Protein AF-A0A1X1W1Y7-F1 (afdb_monomer)

Radius of gyration: 22.6 Å; Cα contacts (8 Å, |Δi|>4): 196; chains: 1; bounding box: 56×46×68 Å

Solvent-accessible surface area (backbone atoms only — not comparable to full-atom values): 13644 Å² total; per-residue (Å²): 107,49,99,88,67,52,74,79,90,75,96,76,85,85,87,86,86,77,86,78,92,80,47,84,90,47,60,69,87,63,46,74,54,61,63,42,56,18,30,89,44,32,28,41,47,90,51,69,90,48,74,47,77,64,60,50,38,44,81,58,82,57,48,69,58,47,28,50,49,48,50,53,44,52,47,37,37,76,70,64,78,39,80,81,71,57,49,70,56,31,42,52,50,10,50,51,53,37,53,52,42,50,64,74,58,76,60,88,90,68,69,78,37,53,35,56,47,71,60,52,49,51,51,43,27,60,78,61,59,39,57,59,52,54,68,68,37,35,78,76,35,53,68,54,28,52,49,58,60,43,39,80,93,55,76,47,48,58,33,51,66,41,84,86,46,21,66,63,20,44,50,56,50,48,68,68,37,82,84,59,74,54,83,62,51,41,52,53,42,39,51,62,68,68,63,49,48,66,60,54,49,52,51,52,51,53,54,51,49,54,53,50,53,52,49,50,51,53,50,60,71,31,69,76,48,51,54,65,62,71,75,110

Mean predicted aligned error: 8.92 Å

Foldseek 3Di:
DDPVPDDDDDPDDDDPPDDDDAPVVDDPVPRPDQLLQFQLSFADLVDRPGTDAQLQAEPDDDSVQLRVLNVLLNVCCVVVVADDDHSVVSRVNSVVSQVVQCVVPVDPDDDSNYDHCVVSSVVSCVRNVLQAPLVVLCVVPVVLSLLLQQFDDDDLSSCCNPPVCNVVSSVVSVVVVPPPPDPPSSVVSNCVVVVCVVVVVVVVSVVVVVVVVVVVVVVCPDPVNVVVVVVD

Secondary structure (DSSP, 8-state):
--TTS-----S------------TTS-HHHHT--GGGSBTTTB-SS-TTSB--S--EESSS-HHHHHHHHHHHHHHHHTTSS-PPPHHHHHHHHHHHHHHHHHHT--SS--TTEE-HHHHHHHHHHHS--S--HHHHHHH-HHHHHHHHHSPP-GGGGGTT-TTTHHHHHHHHHHTTTTT--THHHHHHHHHHHS-HHHHHHHHHHHHHHHHHHHHHHHHTSHHHHHHHTT-

Organism: Mycobacterium gastri (NCBI: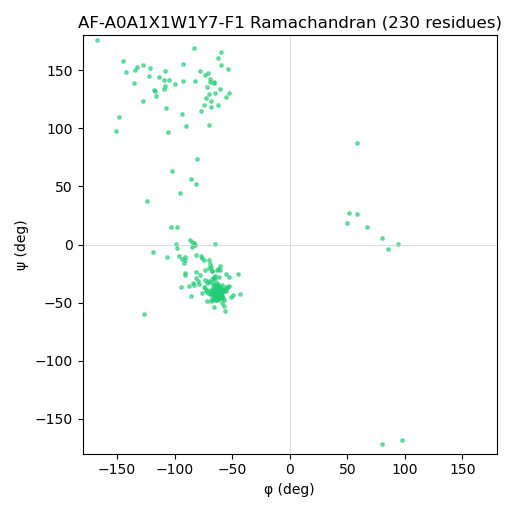txid1777)

Structure (mmCIF, N/CA/C/O backbone):
data_AF-A0A1X1W1Y7-F1
#
_entry.id   AF-A0A1X1W1Y7-F1
#
loop_
_atom_site.group_PDB
_atom_site.id
_atom_site.type_symbol
_atom_site.label_atom_id
_atom_site.label_alt_id
_atom_site.label_comp_id
_atom_site.label_asym_id
_atom_site.label_entity_id
_atom_site.label_seq_id
_atom_site.pdbx_PDB_ins_code
_atom_site.Cartn_x
_atom_site.Cartn_y
_atom_site.Cartn_z
_atom_site.occupancy
_atom_site.B_iso_or_equiv
_atom_site.auth_seq_id
_atom_site.auth_comp_id
_atom_site.auth_asym_id
_atom_site.auth_atom_id
_atom_site.pdbx_PDB_model_num
ATOM 1 N N . MET A 1 1 ? 30.092 -7.925 -25.133 1.00 86.38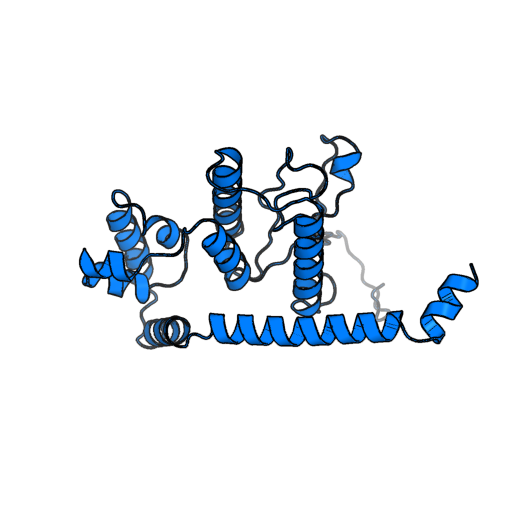 1 MET A N 1
ATOM 2 C CA . MET A 1 1 ? 30.612 -6.560 -25.334 1.00 86.38 1 MET A CA 1
ATOM 3 C C . MET A 1 1 ? 29.743 -5.651 -24.497 1.00 86.38 1 MET A C 1
ATOM 5 O O . MET A 1 1 ? 28.529 -5.766 -24.614 1.00 86.38 1 MET A O 1
ATOM 9 N N . PHE A 1 2 ? 30.339 -4.879 -23.602 1.00 94.19 2 PHE A N 1
ATOM 10 C CA . PHE A 1 2 ? 29.640 -3.899 -22.777 1.00 94.19 2 PHE A CA 1
ATOM 11 C C . PHE A 1 2 ? 29.446 -2.589 -23.556 1.00 94.19 2 PHE A C 1
ATOM 13 O O . PHE A 1 2 ? 30.015 -2.424 -24.638 1.00 94.19 2 PHE A O 1
ATOM 20 N N . ASP A 1 3 ? 28.632 -1.673 -23.025 1.00 94.25 3 ASP A N 1
ATOM 21 C CA . ASP A 1 3 ? 28.323 -0.384 -23.670 1.00 94.25 3 ASP A CA 1
ATOM 22 C C . ASP A 1 3 ? 29.565 0.514 -23.848 1.00 94.25 3 ASP A C 1
ATOM 24 O O . ASP A 1 3 ? 29.577 1.388 -24.709 1.00 94.25 3 ASP A O 1
ATOM 28 N N . ASP A 1 4 ? 30.627 0.280 -23.074 1.00 95.75 4 ASP A N 1
ATOM 29 C CA . ASP A 1 4 ? 31.936 0.939 -23.195 1.00 95.75 4 ASP A CA 1
ATOM 30 C C . ASP A 1 4 ? 32.868 0.280 -24.235 1.00 95.75 4 ASP A C 1
ATOM 32 O O . ASP A 1 4 ? 34.005 0.712 -24.423 1.00 95.75 4 ASP A O 1
ATOM 36 N N . GLY A 1 5 ? 32.395 -0.760 -24.928 1.00 95.12 5 GLY A N 1
ATOM 37 C CA . GLY A 1 5 ? 33.158 -1.516 -25.918 1.00 95.12 5 GLY A CA 1
ATOM 38 C C . GLY A 1 5 ? 34.023 -2.636 -25.335 1.00 95.12 5 GLY A C 1
ATOM 39 O O . GLY A 1 5 ? 34.598 -3.411 -26.107 1.00 95.12 5 GLY A O 1
ATOM 40 N N . GLU A 1 6 ? 34.088 -2.793 -24.008 1.00 95.94 6 GLU A N 1
ATOM 41 C CA . GLU A 1 6 ? 34.879 -3.846 -23.379 1.00 95.94 6 GLU A CA 1
ATOM 42 C C . GLU A 1 6 ? 34.315 -5.236 -23.723 1.00 95.94 6 GLU A C 1
ATOM 44 O O . GLU A 1 6 ? 33.101 -5.480 -23.751 1.00 95.94 6 GLU A O 1
ATOM 49 N N . LYS A 1 7 ? 35.204 -6.194 -23.996 1.00 95.81 7 LYS A N 1
ATOM 50 C CA . LYS A 1 7 ? 34.852 -7.595 -24.248 1.00 95.81 7 LYS A CA 1
ATOM 51 C C . LYS A 1 7 ? 35.464 -8.460 -23.156 1.00 95.81 7 LYS A C 1
ATOM 53 O O . LYS A 1 7 ? 36.660 -8.392 -22.907 1.00 95.81 7 LYS A O 1
ATOM 58 N N . ARG A 1 8 ? 34.632 -9.284 -22.527 1.00 94.88 8 ARG A N 1
ATOM 59 C CA . ARG A 1 8 ? 35.034 -10.294 -21.546 1.00 94.88 8 ARG A CA 1
ATOM 60 C C . ARG A 1 8 ? 34.324 -11.601 -21.864 1.00 94.88 8 ARG A C 1
ATOM 62 O O . ARG A 1 8 ? 33.209 -11.577 -22.392 1.00 94.88 8 ARG A O 1
ATOM 69 N N . GLU A 1 9 ? 34.970 -12.710 -21.537 1.00 95.81 9 GLU A N 1
ATOM 70 C CA . GLU A 1 9 ? 34.393 -14.048 -21.639 1.00 95.81 9 GLU A CA 1
ATOM 71 C C . GLU A 1 9 ? 33.756 -14.451 -20.307 1.00 95.81 9 GLU A C 1
ATOM 73 O O . GLU A 1 9 ? 34.290 -14.166 -19.235 1.00 95.81 9 GLU A O 1
ATOM 78 N N . PHE A 1 10 ? 32.600 -15.112 -20.375 1.00 95.06 10 PHE A N 1
ATOM 79 C CA . PHE A 1 10 ? 31.851 -15.568 -19.207 1.00 95.06 10 PHE A CA 1
ATOM 80 C C . PHE A 1 10 ? 31.378 -17.000 -19.432 1.00 95.06 10 PHE A C 1
ATOM 82 O O . PHE A 1 10 ? 30.906 -17.331 -20.517 1.00 95.06 10 PHE A O 1
ATOM 89 N N . SER A 1 11 ? 31.456 -17.834 -18.395 1.00 97.50 11 SER A N 1
ATOM 90 C CA . SER A 1 11 ? 30.920 -19.200 -18.433 1.00 97.50 11 SER A CA 1
ATOM 91 C C . SER A 1 11 ? 29.414 -19.251 -18.167 1.00 97.50 11 SER A C 1
ATOM 93 O O . SER A 1 11 ? 28.735 -20.148 -18.653 1.00 97.50 11 SER A O 1
ATOM 95 N N . HIS A 1 12 ? 28.888 -18.292 -17.400 1.00 97.25 12 HIS A N 1
ATOM 96 C CA . HIS A 1 12 ? 27.484 -18.229 -17.001 1.00 97.25 12 HIS A CA 1
ATOM 97 C C . HIS A 1 12 ? 26.994 -16.780 -16.990 1.00 97.25 12 HIS A C 1
ATOM 99 O O . HIS A 1 12 ? 27.746 -15.861 -16.661 1.00 97.25 12 HIS A O 1
ATOM 105 N N . VAL A 1 13 ? 25.710 -16.588 -17.296 1.00 95.06 13 VAL A N 1
ATOM 106 C CA . VAL A 1 13 ? 25.021 -15.294 -17.221 1.00 95.06 13 VAL A CA 1
ATOM 107 C C . VAL A 1 13 ? 23.755 -15.466 -16.387 1.00 95.06 13 VAL A C 1
ATOM 109 O O . VAL A 1 13 ? 22.907 -16.291 -16.717 1.00 95.06 13 VAL A O 1
ATOM 112 N N . ILE A 1 14 ? 23.617 -14.683 -15.313 1.00 96.62 14 ILE A N 1
ATOM 113 C CA . ILE A 1 14 ? 22.426 -14.676 -14.452 1.00 96.62 14 ILE A CA 1
ATOM 114 C C . ILE A 1 14 ? 21.644 -13.387 -14.712 1.00 96.62 14 ILE A C 1
ATOM 116 O O . ILE A 1 14 ? 22.143 -12.286 -14.475 1.00 96.62 14 ILE A O 1
ATOM 120 N N . LEU A 1 15 ? 20.411 -13.520 -15.203 1.00 95.56 15 LEU A N 1
ATOM 121 C CA . LEU A 1 15 ? 19.553 -12.384 -15.536 1.00 95.56 15 LEU A CA 1
ATOM 122 C C . LEU A 1 15 ? 18.695 -11.970 -14.333 1.00 95.56 15 LEU A C 1
ATOM 124 O O . LEU A 1 15 ? 17.664 -12.570 -14.047 1.00 95.56 15 LEU A O 1
ATOM 128 N N . CYS A 1 16 ? 19.094 -10.893 -13.658 1.00 93.88 16 CYS A N 1
ATOM 129 C CA . CYS A 1 16 ? 18.344 -10.283 -12.552 1.00 93.88 16 CYS A CA 1
ATOM 130 C C . CYS A 1 16 ? 17.450 -9.119 -13.031 1.00 93.88 16 CYS A C 1
ATOM 132 O O . CYS A 1 16 ? 17.439 -8.046 -12.430 1.00 93.88 16 CYS A O 1
ATOM 134 N N . THR A 1 17 ? 16.730 -9.293 -14.143 1.00 90.62 17 THR A N 1
ATOM 135 C CA . THR A 1 17 ? 15.972 -8.220 -14.824 1.00 90.62 17 THR A CA 1
ATOM 136 C C . THR A 1 17 ? 14.586 -7.940 -14.229 1.00 90.62 17 THR A C 1
ATOM 138 O O . THR A 1 17 ? 13.904 -7.015 -14.672 1.00 90.62 17 THR A O 1
ATOM 141 N N . GLY A 1 18 ? 14.190 -8.677 -13.188 1.00 89.38 18 GLY A N 1
ATOM 142 C CA . GLY A 1 18 ? 12.922 -8.504 -12.477 1.00 89.38 18 GLY A CA 1
ATOM 143 C C . GLY A 1 18 ? 11.825 -9.465 -12.938 1.00 89.38 18 GLY A C 1
ATOM 144 O O . GLY A 1 18 ? 12.089 -10.432 -13.644 1.00 89.38 18 GLY A O 1
ATOM 145 N N . TYR A 1 19 ? 10.593 -9.194 -12.501 1.00 88.50 19 TYR A N 1
ATOM 146 C CA . TYR A 1 19 ? 9.418 -10.039 -12.735 1.00 88.50 19 TYR A CA 1
ATOM 147 C C . TYR A 1 19 ? 8.231 -9.201 -13.211 1.00 88.50 19 TYR A C 1
ATOM 149 O O . TYR A 1 19 ? 8.101 -8.028 -12.846 1.00 88.50 19 TYR A O 1
ATOM 157 N N . THR A 1 20 ? 7.338 -9.833 -13.966 1.00 86.62 20 THR A N 1
ATOM 158 C CA . THR A 1 20 ? 6.035 -9.292 -14.364 1.00 86.62 20 THR A CA 1
ATOM 159 C C . THR A 1 20 ? 4.923 -10.106 -13.716 1.00 86.62 20 THR A C 1
ATOM 161 O O . THR A 1 20 ? 5.054 -11.318 -13.564 1.00 86.62 20 THR A O 1
ATOM 164 N N . ALA A 1 21 ? 3.831 -9.447 -13.329 1.00 87.00 21 ALA A N 1
ATOM 165 C CA . ALA A 1 21 ? 2.637 -10.155 -12.880 1.00 87.00 21 ALA A CA 1
ATOM 166 C C . ALA A 1 21 ? 1.954 -10.825 -14.082 1.00 87.00 21 ALA A C 1
ATOM 168 O O . ALA A 1 21 ? 1.809 -10.185 -15.125 1.00 87.00 21 ALA A O 1
ATOM 169 N N . ASP A 1 22 ? 1.540 -12.081 -13.921 1.00 89.25 22 ASP A N 1
ATOM 170 C CA . ASP A 1 22 ? 0.721 -12.807 -14.891 1.00 89.25 22 ASP A CA 1
ATOM 171 C C . ASP A 1 22 ? -0.634 -13.160 -14.269 1.00 89.25 22 ASP A C 1
ATOM 173 O O . ASP A 1 22 ? -0.715 -13.675 -13.154 1.00 89.25 22 ASP A O 1
ATOM 177 N N . PHE A 1 23 ? -1.693 -12.872 -15.018 1.00 91.88 23 PHE A N 1
ATOM 178 C CA . PHE A 1 23 ? -3.083 -13.131 -14.655 1.00 91.88 23 PHE A CA 1
ATOM 179 C C . PHE A 1 23 ? -3.768 -13.983 -15.732 1.00 91.88 23 PHE A C 1
ATOM 181 O O . PHE A 1 23 ? -4.933 -13.775 -16.076 1.00 91.88 23 PHE A O 1
ATOM 188 N N . SER A 1 24 ? -3.032 -14.933 -16.311 1.00 93.12 24 SER A N 1
ATOM 189 C CA . SER A 1 24 ? -3.514 -15.864 -17.339 1.00 93.12 24 SER A CA 1
ATOM 190 C C . SER A 1 24 ? -4.749 -16.672 -16.914 1.00 93.12 24 SER A C 1
ATOM 192 O O . SER A 1 24 ? -5.560 -17.032 -17.763 1.00 93.12 24 SER A O 1
ATOM 194 N N . PHE A 1 25 ? -4.954 -16.869 -15.609 1.00 94.00 25 PHE A N 1
ATOM 195 C CA . PHE A 1 25 ? -6.145 -17.513 -15.045 1.00 94.00 25 PHE A CA 1
ATOM 196 C C . PHE A 1 25 ? -7.413 -16.636 -15.059 1.00 94.00 25 PHE A C 1
ATOM 198 O O . PHE A 1 25 ? -8.505 -17.154 -14.840 1.00 94.00 25 PHE A O 1
ATOM 205 N N . LEU A 1 26 ? -7.296 -15.325 -15.302 1.00 92.25 26 LEU A N 1
ATOM 206 C CA . LEU A 1 26 ? -8.435 -14.408 -15.394 1.00 92.25 26 LEU A CA 1
ATOM 207 C C . LEU A 1 26 ? -8.925 -14.242 -16.845 1.00 92.25 26 LEU A C 1
ATOM 209 O O . LEU A 1 26 ? -8.127 -14.381 -17.786 1.00 92.25 26 LEU A O 1
ATOM 213 N N . PRO A 1 27 ? -10.210 -13.874 -17.041 1.00 90.44 27 PRO A N 1
ATOM 214 C CA . PRO A 1 27 ? -10.727 -13.421 -18.330 1.00 90.44 27 PRO A CA 1
ATOM 215 C C . PRO A 1 27 ? -9.908 -12.262 -18.912 1.00 90.44 27 PRO A C 1
ATOM 217 O O . PRO A 1 27 ? -9.348 -11.442 -18.179 1.00 90.44 27 PRO A O 1
ATOM 220 N N . GLU A 1 28 ? -9.879 -12.159 -20.243 1.00 87.69 28 GLU A N 1
ATOM 221 C CA . GLU A 1 28 ? -9.072 -11.165 -20.966 1.00 87.69 28 GLU A CA 1
ATOM 222 C C . GLU A 1 28 ? -9.351 -9.720 -20.517 1.00 87.69 28 GLU A C 1
ATOM 224 O O . GLU A 1 28 ? -8.412 -8.943 -20.333 1.00 87.69 28 GLU A O 1
ATOM 229 N N . LEU A 1 29 ? -10.624 -9.407 -20.236 1.00 84.62 29 LEU A N 1
ATOM 230 C CA . LEU A 1 29 ? -11.085 -8.107 -19.736 1.00 84.62 29 LEU A CA 1
ATOM 231 C C . LEU A 1 29 ? -10.330 -7.632 -18.482 1.00 84.62 29 LEU A C 1
ATOM 233 O O . LEU A 1 29 ? -10.095 -6.433 -18.325 1.00 84.62 29 LEU A O 1
ATOM 237 N N . PHE A 1 30 ? -9.966 -8.563 -17.599 1.00 85.88 30 PHE A N 1
ATOM 238 C CA . PHE A 1 30 ? -9.284 -8.289 -16.334 1.00 85.88 30 PHE A CA 1
ATOM 239 C C . PHE A 1 30 ? -7.768 -8.420 -16.463 1.00 85.88 30 PHE A C 1
ATOM 241 O O . PHE A 1 30 ? -7.022 -7.617 -15.909 1.00 85.88 30 PHE A O 1
ATOM 248 N N . ARG A 1 31 ? -7.295 -9.379 -17.265 1.00 84.94 31 ARG A N 1
ATOM 249 C CA . ARG A 1 31 ? -5.864 -9.648 -17.465 1.00 84.94 31 ARG A CA 1
ATOM 250 C C . ARG A 1 31 ? -5.090 -8.437 -17.985 1.00 84.94 31 ARG A C 1
ATOM 252 O O . ARG A 1 31 ? -3.955 -8.212 -17.577 1.00 84.94 31 ARG A O 1
ATOM 259 N N . GLN A 1 32 ? -5.687 -7.672 -18.898 1.00 79.62 32 GLN A N 1
ATOM 260 C CA . GLN A 1 32 ? -5.025 -6.537 -19.548 1.00 79.62 32 GLN A CA 1
ATOM 261 C C . GLN A 1 32 ? -5.078 -5.243 -18.719 1.00 79.62 32 GLN A C 1
ATOM 263 O O . GLN A 1 32 ? -4.577 -4.204 -19.158 1.00 79.62 32 GLN A O 1
ATOM 268 N N . ARG A 1 33 ? -5.678 -5.266 -17.520 1.00 84.62 33 ARG A N 1
ATOM 269 C CA . ARG A 1 33 ? -5.835 -4.061 -16.703 1.00 84.62 33 ARG A CA 1
ATOM 270 C C . ARG A 1 33 ? -4.502 -3.668 -16.065 1.00 84.62 33 ARG A C 1
ATOM 272 O O . ARG A 1 33 ? -3.922 -4.436 -15.297 1.00 84.62 33 ARG A O 1
ATOM 279 N N . PRO A 1 34 ? -3.983 -2.458 -16.342 1.00 89.12 34 PRO A N 1
ATOM 280 C CA . PRO A 1 34 ? -2.757 -2.006 -15.709 1.00 89.12 34 PRO A CA 1
ATOM 281 C C . PRO A 1 34 ? -3.012 -1.768 -14.218 1.00 89.12 34 PRO A C 1
ATOM 283 O O . PRO A 1 34 ? -3.774 -0.873 -13.853 1.00 89.12 34 PRO A O 1
ATOM 286 N N . LEU A 1 35 ? -2.314 -2.516 -13.357 1.00 91.56 35 LEU A N 1
ATOM 287 C CA . LEU A 1 35 ? -2.464 -2.445 -11.895 1.00 91.56 35 LEU A CA 1
ATOM 288 C C . LEU A 1 35 ? -2.328 -1.020 -11.329 1.00 91.56 35 LEU A C 1
ATOM 290 O O . LEU A 1 35 ? -2.915 -0.689 -10.305 1.00 91.56 35 LEU A O 1
ATOM 294 N N . SER A 1 36 ? -1.568 -0.149 -11.998 1.00 89.75 36 SER A N 1
ATOM 295 C CA . SER A 1 36 ? -1.408 1.254 -11.606 1.00 89.75 36 SER A CA 1
ATOM 296 C C . SER A 1 36 ? -2.653 2.120 -11.796 1.00 89.75 36 SER A C 1
ATOM 298 O O . SER A 1 36 ? -2.701 3.204 -11.216 1.00 89.75 36 SER A O 1
ATOM 300 N N . LYS A 1 37 ? -3.634 1.681 -12.589 1.00 90.88 37 LYS A N 1
ATOM 301 C CA . LYS A 1 37 ? -4.891 2.406 -12.829 1.00 90.88 37 LYS A CA 1
ATOM 302 C C . LYS A 1 37 ? -6.054 1.900 -11.976 1.00 90.88 37 LYS A C 1
ATOM 304 O O . LYS A 1 37 ? -7.153 2.424 -12.099 1.00 90.88 37 LYS A O 1
ATOM 309 N N . LEU A 1 38 ? -5.824 0.906 -11.122 1.00 94.88 38 LEU A N 1
ATOM 310 C CA . LEU A 1 38 ? -6.837 0.416 -10.194 1.00 94.88 38 LEU A CA 1
ATOM 311 C C . LEU A 1 38 ? -7.118 1.459 -9.110 1.00 94.88 38 LEU A C 1
ATOM 313 O O . LEU A 1 38 ? -6.196 2.105 -8.593 1.00 94.88 38 LEU A O 1
ATOM 317 N N . PHE A 1 39 ? -8.380 1.581 -8.709 1.00 95.88 39 PHE A N 1
ATOM 318 C CA . PHE A 1 39 ? -8.771 2.433 -7.597 1.00 95.88 39 PHE A CA 1
ATOM 319 C C . PHE A 1 39 ? -8.102 1.942 -6.311 1.00 95.88 39 PHE A C 1
ATOM 321 O O . PHE A 1 39 ? -8.241 0.786 -5.903 1.00 95.88 39 PHE A O 1
ATOM 328 N N . LYS A 1 40 ? -7.294 2.828 -5.715 1.00 95.50 40 LYS A N 1
ATOM 329 C CA . LYS A 1 40 ? -6.438 2.548 -4.553 1.00 95.50 40 LYS A CA 1
ATOM 330 C C . LYS A 1 40 ? -5.542 1.317 -4.712 1.00 95.50 40 LYS A C 1
ATOM 332 O O . LYS A 1 40 ? -5.134 0.748 -3.707 1.00 95.50 40 LYS A O 1
ATOM 337 N N . LEU A 1 41 ? -5.170 0.940 -5.941 1.00 96.62 41 LEU A N 1
ATOM 338 C CA . LEU A 1 41 ? -4.429 -0.296 -6.245 1.00 96.62 41 LEU A CA 1
ATOM 339 C C . LEU A 1 41 ? -5.150 -1.579 -5.776 1.00 96.62 41 LEU A C 1
ATOM 341 O O . LEU A 1 41 ? -4.470 -2.553 -5.467 1.00 96.62 41 LEU A O 1
ATOM 345 N N . ILE A 1 42 ? -6.486 -1.550 -5.668 1.00 97.00 42 ILE A N 1
ATOM 346 C CA . ILE A 1 42 ? -7.318 -2.664 -5.180 1.00 97.00 42 ILE A CA 1
ATOM 347 C C . ILE A 1 42 ? -8.416 -2.998 -6.191 1.00 97.00 42 ILE A C 1
ATOM 349 O O . ILE A 1 42 ? -8.462 -4.121 -6.677 1.00 97.00 42 ILE A O 1
ATOM 353 N N . PHE A 1 43 ? -9.288 -2.041 -6.512 1.00 95.75 43 PHE A N 1
ATOM 354 C CA . PHE A 1 43 ? -10.501 -2.296 -7.294 1.00 95.75 43 PHE A CA 1
ATOM 355 C C . PHE A 1 43 ? -10.315 -1.908 -8.759 1.00 95.75 43 PHE A C 1
ATOM 357 O O . PHE A 1 43 ? -9.755 -0.845 -9.051 1.00 95.75 43 PHE A O 1
ATOM 364 N N . ASP A 1 44 ? -10.808 -2.734 -9.682 1.00 92.69 44 ASP A N 1
ATOM 365 C CA . ASP A 1 44 ? -11.014 -2.275 -11.055 1.00 92.69 44 ASP A CA 1
ATOM 366 C C . ASP A 1 44 ? -12.170 -1.265 -11.087 1.00 92.69 44 ASP A C 1
ATOM 368 O O . ASP A 1 44 ? -13.148 -1.386 -10.351 1.00 92.69 44 ASP A O 1
ATOM 372 N N . THR A 1 45 ? -12.016 -0.204 -11.878 1.00 89.44 45 THR A N 1
ATOM 373 C CA . THR A 1 45 ? -12.978 0.904 -11.881 1.00 89.44 45 THR A CA 1
ATOM 374 C C . THR A 1 45 ? -14.244 0.578 -12.663 1.00 89.44 45 THR A C 1
ATOM 376 O O . THR A 1 45 ? -15.270 1.179 -12.374 1.00 89.44 45 THR A O 1
ATOM 379 N N . GLY A 1 46 ? -14.166 -0.330 -13.643 1.00 86.88 46 GLY A N 1
ATOM 380 C CA . GLY A 1 46 ? -15.303 -0.749 -14.463 1.00 86.88 46 GLY A CA 1
ATOM 381 C C . GLY A 1 46 ? -16.045 -1.960 -13.896 1.00 86.88 46 GLY A C 1
ATOM 382 O O . GLY A 1 46 ? -17.227 -2.126 -14.174 1.00 86.88 46 GLY A O 1
ATOM 383 N N . ASP A 1 47 ? -15.378 -2.790 -13.090 1.00 90.62 47 ASP A N 1
ATOM 384 C CA . ASP A 1 47 ? -16.016 -3.902 -12.382 1.00 90.62 47 ASP A CA 1
ATOM 385 C C . ASP A 1 47 ? -15.332 -4.176 -11.033 1.00 90.62 47 ASP A C 1
ATOM 387 O O . ASP A 1 47 ? -14.211 -4.677 -10.949 1.00 90.62 47 ASP A O 1
ATOM 391 N N . THR A 1 48 ? -16.042 -3.864 -9.951 1.00 92.62 48 THR A N 1
ATOM 392 C CA . THR A 1 48 ? -15.538 -3.948 -8.575 1.00 92.62 48 THR A CA 1
ATOM 393 C C . THR A 1 48 ? -15.705 -5.329 -7.939 1.00 92.62 48 THR A C 1
ATOM 395 O O . THR A 1 48 ? -15.353 -5.500 -6.771 1.00 92.62 48 THR A O 1
ATOM 398 N N . SER A 1 49 ? -16.205 -6.326 -8.682 1.00 90.12 49 SER A N 1
ATOM 399 C CA . SER A 1 49 ? -16.332 -7.711 -8.203 1.00 90.12 49 SER A CA 1
ATOM 400 C C . SER A 1 49 ? -14.982 -8.422 -8.043 1.00 90.12 49 SER A C 1
ATOM 402 O O . SER A 1 49 ? -14.879 -9.397 -7.295 1.00 90.12 49 SER A O 1
ATOM 404 N N . LEU A 1 50 ? -13.933 -7.918 -8.704 1.00 91.56 50 LEU A N 1
ATOM 405 C CA . LEU A 1 50 ? -12.569 -8.433 -8.624 1.00 91.56 50 LEU A CA 1
ATOM 406 C C . LEU A 1 50 ? -11.648 -7.470 -7.861 1.00 91.56 50 LEU A C 1
ATOM 408 O O . LEU A 1 50 ? -11.596 -6.271 -8.138 1.00 91.56 50 LEU A O 1
ATOM 412 N N . LEU A 1 51 ? -10.856 -8.026 -6.939 1.00 94.31 51 LEU A N 1
ATOM 413 C CA . LEU A 1 51 ? -9.913 -7.282 -6.107 1.00 94.31 51 LEU A CA 1
ATOM 414 C C . LEU A 1 51 ? -8.471 -7.735 -6.359 1.00 94.31 51 LEU A C 1
ATOM 416 O O . LEU A 1 51 ? -8.158 -8.924 -6.312 1.00 94.31 51 LEU A O 1
ATOM 420 N N . TYR A 1 52 ? -7.572 -6.773 -6.539 1.00 94.31 52 TYR A N 1
ATOM 421 C CA . TYR A 1 52 ? -6.137 -6.986 -6.705 1.00 94.31 52 TYR A CA 1
ATOM 422 C C . TYR A 1 52 ? -5.405 -6.575 -5.429 1.00 94.31 52 TYR A C 1
ATOM 424 O O . TYR A 1 52 ? -5.095 -5.408 -5.208 1.00 94.31 52 TYR A O 1
ATOM 432 N N . ILE A 1 53 ? -5.105 -7.542 -4.569 1.00 95.62 53 ILE A N 1
ATOM 433 C CA . ILE A 1 53 ? -4.495 -7.292 -3.259 1.00 95.62 53 ILE A CA 1
ATOM 434 C C . ILE A 1 53 ? -3.036 -7.770 -3.256 1.00 95.62 53 ILE A C 1
ATOM 436 O O . ILE A 1 53 ? -2.705 -8.798 -3.838 1.00 95.62 53 ILE A O 1
ATOM 440 N N . GLY A 1 54 ? -2.148 -7.014 -2.604 1.00 93.88 54 GLY A N 1
ATOM 441 C CA . GLY A 1 54 ? -0.728 -7.345 -2.434 1.00 93.88 54 GLY A CA 1
ATOM 442 C C . GLY A 1 54 ? 0.212 -6.753 -3.488 1.00 93.88 54 GLY A C 1
ATOM 443 O O . GLY A 1 54 ? 1.426 -6.940 -3.409 1.00 93.88 54 GLY A O 1
ATOM 444 N N . PHE A 1 55 ? -0.313 -5.993 -4.453 1.00 93.38 55 PHE A N 1
ATOM 445 C CA . PHE A 1 55 ? 0.490 -5.402 -5.531 1.00 93.38 55 PHE A CA 1
ATOM 446 C C . PHE A 1 55 ? 1.018 -3.997 -5.222 1.00 93.38 55 PHE A C 1
ATOM 448 O O . PHE A 1 55 ? 1.890 -3.504 -5.943 1.00 93.38 55 PHE A O 1
ATOM 455 N N . ALA A 1 56 ? 0.544 -3.354 -4.150 1.00 94.50 56 ALA A N 1
ATOM 456 C CA . ALA A 1 56 ? 1.079 -2.084 -3.670 1.00 94.50 56 ALA A CA 1
ATOM 457 C C . ALA A 1 56 ? 2.480 -2.294 -3.072 1.00 94.50 56 ALA A C 1
ATOM 459 O O . ALA A 1 56 ? 2.634 -2.790 -1.954 1.00 94.50 56 ALA A O 1
ATOM 460 N N . ARG A 1 57 ? 3.522 -1.916 -3.820 1.00 92.62 57 ARG A N 1
ATOM 461 C CA . ARG A 1 57 ? 4.914 -2.140 -3.417 1.00 92.62 57 ARG A CA 1
ATOM 462 C C . ARG A 1 57 ? 5.444 -0.910 -2.690 1.00 92.62 57 ARG A C 1
ATOM 464 O O . ARG A 1 57 ? 5.616 0.122 -3.330 1.00 92.62 57 ARG A O 1
ATOM 471 N N . PRO A 1 58 ? 5.725 -0.962 -1.385 1.00 93.12 58 PRO A N 1
ATOM 472 C CA . PRO A 1 58 ? 6.183 0.223 -0.684 1.00 93.12 58 PRO A CA 1
ATOM 473 C C . PRO A 1 58 ? 7.671 0.496 -0.966 1.00 93.12 58 PRO A C 1
ATOM 475 O O . PRO A 1 58 ? 8.448 -0.432 -1.189 1.00 93.12 58 PRO A O 1
ATOM 478 N N . THR A 1 59 ? 8.087 1.767 -0.952 1.00 89.75 59 THR A N 1
ATOM 479 C CA . THR A 1 59 ? 9.511 2.146 -1.093 1.00 89.75 59 THR A CA 1
ATOM 480 C C . THR A 1 59 ? 10.381 1.737 0.086 1.00 89.75 59 THR A C 1
ATOM 482 O O . THR A 1 59 ? 11.573 1.495 -0.066 1.00 89.75 59 THR A O 1
ATOM 4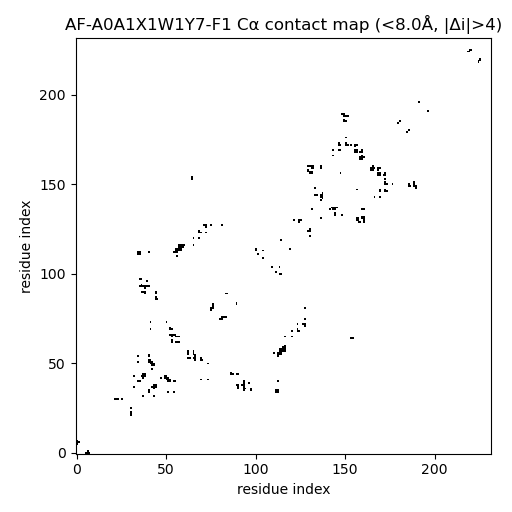85 N N . ILE A 1 60 ? 9.776 1.690 1.264 1.00 84.62 60 ILE A N 1
ATOM 486 C CA . ILE A 1 60 ? 10.354 1.257 2.531 1.00 84.62 60 ILE A CA 1
ATOM 487 C C . ILE A 1 60 ? 9.242 0.549 3.307 1.00 84.62 60 ILE A C 1
ATOM 489 O O . ILE A 1 60 ? 8.076 0.820 3.053 1.00 84.62 60 ILE A O 1
ATOM 493 N N . SER A 1 61 ? 9.557 -0.314 4.271 1.00 85.19 61 SER A N 1
ATOM 494 C CA . SER A 1 61 ? 8.583 -1.181 4.962 1.00 85.19 61 SER A CA 1
ATOM 495 C C . SER A 1 61 ? 8.200 -2.433 4.161 1.00 85.19 61 SER A C 1
ATOM 497 O O . SER A 1 61 ? 8.842 -2.800 3.181 1.00 85.19 61 SER A O 1
ATOM 499 N N . SER A 1 62 ? 7.197 -3.149 4.659 1.00 87.94 62 SER A N 1
ATOM 500 C CA . SER A 1 62 ? 6.855 -4.508 4.254 1.00 87.94 62 SER A CA 1
ATOM 501 C C . SER A 1 62 ? 5.608 -4.552 3.366 1.00 87.94 62 SER A C 1
ATOM 503 O O . SER A 1 62 ? 4.631 -3.842 3.617 1.00 87.94 62 SER A O 1
ATOM 505 N N . ILE A 1 63 ? 5.627 -5.428 2.358 1.00 92.75 63 ILE A N 1
ATOM 506 C CA . ILE A 1 63 ? 4.458 -5.735 1.518 1.00 92.75 63 ILE A CA 1
ATOM 507 C C . ILE A 1 63 ? 3.297 -6.306 2.357 1.00 92.75 63 ILE A C 1
ATOM 509 O O . ILE A 1 63 ? 2.178 -5.828 2.168 1.00 92.75 63 ILE A O 1
ATOM 513 N N . PRO A 1 64 ? 3.509 -7.226 3.327 1.00 93.88 64 PRO A N 1
ATOM 514 C CA . PRO A 1 64 ? 2.428 -7.716 4.185 1.00 93.88 64 PRO A CA 1
ATOM 515 C C . PRO A 1 64 ? 1.673 -6.606 4.921 1.00 93.88 64 PRO A C 1
ATOM 517 O O . PRO A 1 64 ? 0.451 -6.639 4.974 1.00 93.88 64 PRO A O 1
ATOM 520 N N . LEU A 1 65 ? 2.370 -5.575 5.415 1.00 90.88 65 LEU A N 1
ATOM 521 C CA . LEU A 1 65 ? 1.704 -4.441 6.060 1.00 90.88 65 LEU A CA 1
ATOM 522 C C . LEU A 1 65 ? 0.806 -3.673 5.081 1.00 90.88 65 LEU A C 1
ATOM 524 O O . LEU A 1 65 ? -0.315 -3.321 5.428 1.00 90.88 65 LEU A O 1
ATOM 528 N N . MET A 1 66 ? 1.282 -3.402 3.860 1.00 94.31 66 MET A N 1
ATOM 529 C CA . MET A 1 66 ? 0.454 -2.740 2.840 1.00 94.31 66 MET A CA 1
ATOM 530 C C . MET A 1 66 ? -0.749 -3.601 2.460 1.00 94.31 66 MET A C 1
ATOM 532 O O . MET A 1 66 ? -1.857 -3.086 2.347 1.00 94.31 66 MET A O 1
ATOM 536 N N . THR A 1 67 ? -0.531 -4.909 2.343 1.00 95.62 67 THR A N 1
ATOM 537 C CA . THR A 1 67 ? -1.572 -5.906 2.075 1.00 95.62 67 THR A CA 1
ATOM 538 C C . THR A 1 67 ? -2.633 -5.887 3.176 1.00 95.62 67 THR A C 1
ATOM 540 O O . THR A 1 67 ? -3.815 -5.877 2.868 1.00 95.62 67 THR A O 1
ATOM 543 N N . GLU A 1 68 ? -2.248 -5.776 4.452 1.00 93.62 68 GLU A N 1
ATOM 544 C CA . GLU A 1 68 ? -3.203 -5.684 5.564 1.00 93.62 68 GLU A CA 1
ATOM 545 C C . GLU A 1 68 ? -4.088 -4.429 5.474 1.00 93.62 68 GLU A C 1
ATOM 547 O O . GLU A 1 68 ? -5.302 -4.515 5.668 1.00 93.62 68 GLU A O 1
ATOM 552 N N . PHE A 1 69 ? -3.516 -3.269 5.126 1.00 94.06 69 PHE A N 1
ATOM 553 C CA . PHE A 1 69 ? -4.311 -2.060 4.876 1.00 94.06 69 PHE A CA 1
ATOM 554 C C . PHE A 1 69 ? -5.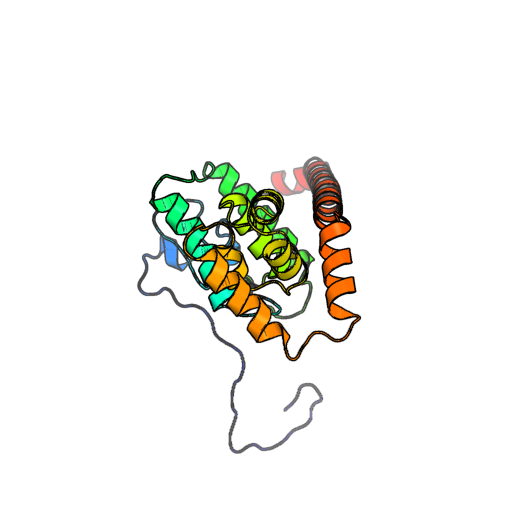276 -2.239 3.698 1.00 94.06 69 PHE A C 1
ATOM 556 O O . PHE A 1 69 ? -6.423 -1.802 3.791 1.00 94.06 69 PHE A O 1
ATOM 563 N N . GLN A 1 70 ? -4.830 -2.882 2.612 1.00 96.25 70 GLN A N 1
ATOM 564 C CA . GLN A 1 70 ? -5.685 -3.174 1.459 1.00 96.25 70 GLN A CA 1
ATOM 565 C C . GLN A 1 70 ? -6.833 -4.114 1.837 1.00 96.25 70 GLN A C 1
ATOM 567 O O . GLN A 1 70 ? -7.980 -3.803 1.531 1.00 96.25 70 GLN A O 1
ATOM 572 N N . CYS A 1 71 ? -6.544 -5.213 2.540 1.00 95.56 71 CYS A N 1
ATOM 573 C CA . CYS A 1 71 ? -7.544 -6.190 2.968 1.00 95.56 71 CYS A CA 1
ATOM 574 C C . CYS A 1 71 ? -8.614 -5.562 3.852 1.00 95.56 71 CYS A C 1
ATOM 576 O O . CYS A 1 71 ? -9.789 -5.811 3.631 1.00 95.56 71 CYS A O 1
ATOM 578 N N . ARG A 1 72 ? -8.237 -4.736 4.833 1.00 93.00 72 ARG A N 1
ATOM 579 C CA . ARG A 1 72 ? -9.234 -4.118 5.717 1.00 93.00 72 ARG A CA 1
ATOM 580 C C . ARG A 1 72 ? -10.174 -3.19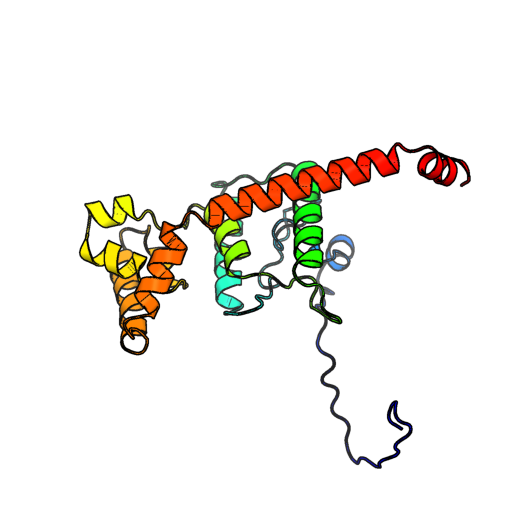5 4.955 1.00 93.00 72 ARG A C 1
ATOM 582 O O . ARG A 1 72 ? -11.378 -3.311 5.113 1.00 93.00 72 ARG A O 1
ATOM 589 N N . TYR A 1 73 ? -9.636 -2.356 4.069 1.00 95.31 73 TYR A N 1
ATOM 590 C CA . TYR A 1 73 ? -10.488 -1.515 3.231 1.00 95.31 73 TYR A CA 1
ATOM 591 C C . TYR A 1 73 ? -11.384 -2.338 2.306 1.00 95.31 73 TYR A C 1
ATOM 593 O O . TYR A 1 73 ? -12.579 -2.078 2.211 1.00 95.31 73 TYR A O 1
ATOM 601 N N . ALA A 1 74 ? -10.818 -3.356 1.661 1.00 96.38 74 ALA A N 1
ATOM 602 C CA . ALA A 1 74 ? -11.562 -4.253 0.795 1.00 96.38 74 ALA A CA 1
ATOM 603 C C . ALA A 1 74 ? -12.693 -4.978 1.536 1.00 96.38 74 ALA A C 1
ATOM 605 O O . ALA A 1 74 ? -13.802 -5.062 1.026 1.00 96.38 74 ALA A O 1
ATOM 606 N N . PHE A 1 75 ? -12.430 -5.484 2.739 1.00 94.38 75 PHE A N 1
ATOM 607 C CA . PHE A 1 75 ? -13.406 -6.240 3.516 1.00 94.38 75 PHE A CA 1
ATOM 608 C C . PHE A 1 75 ? -14.497 -5.357 4.109 1.00 94.38 75 PHE A C 1
ATOM 610 O O . PHE A 1 75 ? -15.649 -5.770 4.073 1.00 94.38 75 PHE A O 1
ATOM 617 N N . ASP A 1 76 ? -14.181 -4.139 4.557 1.00 93.81 76 ASP A N 1
ATOM 618 C CA . ASP A 1 76 ? -15.204 -3.175 4.976 1.00 93.81 76 ASP A CA 1
ATOM 619 C C . ASP A 1 76 ? -16.156 -2.841 3.808 1.00 93.81 76 ASP A C 1
ATOM 621 O O . ASP A 1 76 ? -17.363 -2.703 4.001 1.00 93.81 76 ASP A O 1
ATOM 625 N N . VAL A 1 77 ? -15.633 -2.769 2.576 1.00 95.25 77 VAL A N 1
ATOM 626 C CA . VAL A 1 77 ? -16.449 -2.599 1.363 1.00 95.25 77 VAL A CA 1
ATOM 627 C C . VAL A 1 77 ? -17.295 -3.838 1.067 1.00 95.25 77 VAL A C 1
ATOM 629 O O . VAL A 1 77 ? -18.495 -3.721 0.835 1.00 95.25 77 VAL A O 1
ATOM 632 N N . LEU A 1 78 ? -16.696 -5.032 1.093 1.00 94.62 78 LEU A N 1
ATOM 633 C CA . LEU A 1 78 ? -17.409 -6.288 0.828 1.00 94.62 78 LEU A CA 1
ATOM 634 C C . LEU A 1 78 ? -18.482 -6.598 1.884 1.00 94.62 78 LEU A C 1
ATOM 636 O O . LEU A 1 78 ? -19.488 -7.222 1.560 1.00 94.62 78 LEU A O 1
ATOM 640 N N . ALA A 1 79 ? -18.282 -6.156 3.126 1.00 95.00 79 ALA A N 1
ATOM 641 C CA . ALA A 1 79 ? -19.255 -6.273 4.207 1.00 95.00 79 ALA A CA 1
ATOM 642 C C . ALA A 1 79 ? -20.395 -5.239 4.116 1.00 95.00 79 ALA A C 1
ATOM 644 O O . ALA A 1 79 ? -21.368 -5.351 4.855 1.00 95.00 79 ALA A O 1
ATOM 645 N N . GLY A 1 80 ? -20.296 -4.244 3.225 1.00 93.50 80 GLY A N 1
ATOM 646 C CA . GLY A 1 80 ? -21.274 -3.157 3.096 1.00 93.50 80 GLY A CA 1
ATOM 647 C C . GLY A 1 80 ? -21.127 -2.036 4.133 1.00 93.50 80 GLY A C 1
ATOM 648 O O . GLY A 1 80 ? -21.934 -1.109 4.150 1.00 93.50 80 GLY A O 1
ATOM 649 N N . GLU A 1 81 ? -20.088 -2.081 4.971 1.00 92.69 81 GLU A N 1
ATOM 650 C CA . GLU A 1 81 ? -19.788 -1.050 5.976 1.00 92.69 81 GLU A CA 1
ATOM 651 C C . GLU A 1 81 ? -19.222 0.224 5.329 1.00 92.69 81 GLU A C 1
ATOM 653 O O . GLU A 1 81 ? -19.439 1.341 5.806 1.00 92.69 81 GLU A O 1
ATOM 658 N N . LEU A 1 82 ? -18.516 0.071 4.205 1.00 94.06 82 LEU A N 1
ATOM 659 C CA . LEU A 1 82 ? -18.038 1.168 3.368 1.00 94.06 82 LEU A CA 1
ATOM 660 C C . LEU A 1 82 ? -18.569 1.036 1.946 1.00 94.06 82 LEU A C 1
ATOM 662 O O . LEU A 1 82 ? -18.670 -0.050 1.389 1.00 94.06 82 LEU A O 1
ATOM 666 N N . HIS A 1 83 ? -18.847 2.177 1.324 1.00 92.88 83 HIS A N 1
ATOM 667 C CA . HIS A 1 83 ? -19.330 2.227 -0.050 1.00 92.88 83 HIS A CA 1
ATOM 668 C C . HIS A 1 83 ? -18.236 2.764 -0.968 1.00 92.88 83 HIS A C 1
ATOM 670 O O . HIS A 1 83 ? -17.548 3.738 -0.640 1.00 92.88 83 HIS A O 1
ATOM 676 N N . LEU A 1 84 ? -18.076 2.125 -2.126 1.00 94.50 84 LEU A N 1
ATOM 677 C CA . LEU A 1 84 ? -17.216 2.648 -3.179 1.00 94.50 84 LEU A CA 1
ATOM 678 C C . LEU A 1 84 ? -17.856 3.895 -3.809 1.00 94.50 84 LEU A C 1
ATOM 680 O O . LEU A 1 84 ? -19.084 3.975 -3.900 1.00 94.50 84 LEU A O 1
ATOM 684 N N . PRO A 1 85 ? -17.047 4.868 -4.261 1.00 93.69 85 PRO A N 1
ATOM 685 C CA . PRO A 1 85 ? -17.533 5.923 -5.143 1.00 93.69 85 PRO A CA 1
ATOM 686 C C . PRO A 1 85 ? -18.094 5.341 -6.448 1.00 93.69 85 PRO A C 1
ATOM 688 O O . PRO A 1 85 ? -17.813 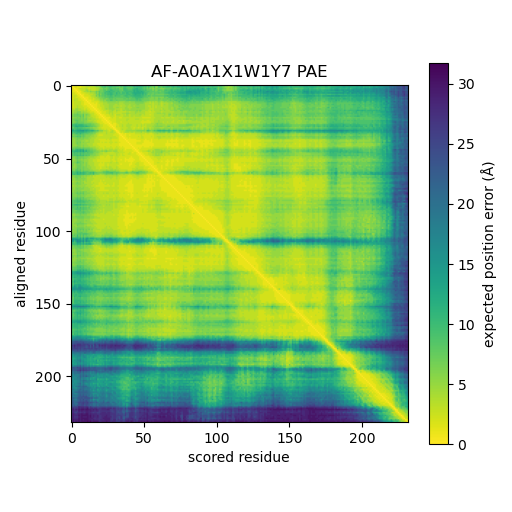4.196 -6.802 1.00 93.69 85 PRO A O 1
ATOM 691 N N . ASP A 1 86 ? -18.831 6.151 -7.207 1.00 93.56 86 ASP A N 1
ATOM 692 C CA . ASP A 1 86 ? -19.246 5.769 -8.557 1.00 93.56 86 ASP A CA 1
ATOM 693 C C . ASP A 1 86 ? -18.036 5.550 -9.488 1.00 93.56 86 ASP A C 1
ATOM 695 O O . ASP A 1 86 ? -16.934 6.050 -9.241 1.00 93.56 86 ASP A O 1
ATOM 699 N N . GLU A 1 87 ? -18.252 4.827 -10.589 1.00 93.00 87 GLU A N 1
ATOM 700 C CA . GLU A 1 87 ? -17.217 4.481 -11.574 1.00 93.00 87 GLU A CA 1
ATOM 701 C C . GLU A 1 87 ? -16.408 5.698 -12.050 1.00 93.00 87 GLU A C 1
ATOM 703 O O . GLU A 1 87 ? -15.174 5.647 -12.090 1.00 93.00 87 GLU A O 1
ATOM 708 N N . LYS A 1 88 ? -17.071 6.820 -12.370 1.00 92.94 88 LYS A N 1
ATOM 709 C CA . LYS A 1 88 ? -16.384 8.016 -12.883 1.00 92.94 88 LYS A CA 1
ATOM 710 C C . LYS A 1 88 ? -15.498 8.625 -11.806 1.00 92.94 88 LYS A C 1
ATOM 712 O O . LYS A 1 88 ? -14.353 8.988 -12.087 1.00 92.94 88 LYS A O 1
ATOM 717 N N . SER A 1 89 ? -16.000 8.700 -10.576 1.00 93.00 89 SER A N 1
ATOM 718 C CA . SER A 1 89 ? -15.224 9.164 -9.427 1.00 93.00 89 SER A CA 1
ATOM 719 C C . SER A 1 89 ? -14.027 8.254 -9.149 1.00 93.00 89 SER A C 1
ATOM 721 O O . SER A 1 89 ? -12.913 8.751 -8.979 1.00 93.00 89 SER A O 1
ATOM 723 N N . MET A 1 90 ? -14.208 6.930 -9.158 1.00 94.25 90 MET A N 1
ATOM 724 C CA . MET A 1 90 ? -13.105 5.980 -8.975 1.00 94.25 90 MET A CA 1
ATOM 725 C C . MET A 1 90 ? -12.037 6.131 -10.060 1.00 94.25 90 MET A C 1
ATOM 727 O O . MET A 1 90 ? -10.853 6.216 -9.731 1.00 94.25 90 MET A O 1
ATOM 731 N N . ALA A 1 91 ? -12.438 6.230 -11.330 1.00 92.50 91 ALA A N 1
ATOM 732 C CA . ALA A 1 91 ? -11.526 6.432 -12.452 1.00 92.50 91 ALA A CA 1
ATOM 733 C C . ALA A 1 91 ? -10.746 7.750 -12.335 1.00 92.50 91 ALA A C 1
ATOM 735 O O . ALA A 1 91 ? -9.525 7.765 -12.515 1.00 92.50 91 ALA A O 1
ATOM 736 N N . ALA A 1 92 ? -11.416 8.846 -11.965 1.00 91.12 92 ALA A N 1
ATOM 737 C CA . ALA A 1 92 ? -10.773 10.139 -11.748 1.00 91.12 92 ALA A CA 1
ATOM 738 C C . ALA A 1 92 ? -9.758 10.089 -10.592 1.00 91.12 92 ALA A C 1
ATOM 740 O O . ALA A 1 92 ? -8.631 10.574 -10.728 1.00 91.12 92 ALA A O 1
ATOM 741 N N . ILE A 1 93 ? -10.124 9.457 -9.469 1.00 91.88 93 ILE A N 1
ATOM 742 C CA . ILE A 1 93 ? -9.234 9.289 -8.314 1.00 91.88 93 ILE A CA 1
ATOM 743 C C . ILE A 1 93 ? -8.034 8.415 -8.688 1.00 91.88 93 ILE A C 1
ATOM 745 O O . ILE A 1 93 ? -6.902 8.807 -8.422 1.00 91.88 93 ILE A O 1
ATOM 749 N N . ALA A 1 94 ? -8.254 7.269 -9.334 1.00 92.88 94 ALA A N 1
ATOM 750 C CA . ALA A 1 94 ? -7.186 6.353 -9.722 1.00 92.88 94 ALA A CA 1
ATOM 751 C C . ALA A 1 94 ? -6.203 7.000 -10.708 1.00 92.88 94 ALA A C 1
ATOM 753 O O . ALA A 1 94 ? -4.987 6.852 -10.568 1.00 92.88 94 ALA A O 1
ATOM 754 N N . HIS A 1 95 ? -6.719 7.771 -11.669 1.00 91.75 95 HIS A N 1
ATOM 755 C CA . HIS A 1 95 ? -5.903 8.537 -12.604 1.00 91.75 95 HIS A CA 1
ATOM 756 C C . HIS A 1 95 ? -5.047 9.589 -11.886 1.00 91.75 95 HIS A C 1
ATOM 758 O O . HIS A 1 95 ? -3.838 9.664 -12.116 1.00 91.75 95 HIS A O 1
ATOM 764 N N . ARG A 1 96 ? -5.641 10.363 -10.969 1.00 89.12 96 ARG A N 1
ATOM 765 C CA . ARG A 1 96 ? -4.905 11.326 -10.137 1.00 89.12 96 ARG A CA 1
ATOM 766 C C . ARG A 1 96 ? -3.818 10.642 -9.307 1.00 89.12 96 ARG A C 1
ATOM 768 O O . ARG A 1 96 ? -2.667 11.065 -9.364 1.00 89.12 96 ARG A O 1
ATOM 775 N N . ASP A 1 97 ? -4.157 9.567 -8.597 1.00 90.81 97 ASP A N 1
ATOM 776 C CA . ASP A 1 97 ? -3.218 8.825 -7.749 1.00 90.81 97 ASP A CA 1
ATOM 777 C C . ASP A 1 97 ? -2.048 8.258 -8.579 1.00 90.81 97 ASP A C 1
ATOM 779 O O . ASP A 1 97 ? -0.904 8.220 -8.116 1.00 90.81 97 ASP A O 1
ATOM 783 N N . ALA A 1 98 ? -2.310 7.823 -9.818 1.00 89.88 98 ALA A N 1
ATOM 784 C CA . ALA A 1 98 ? -1.281 7.378 -10.754 1.00 89.88 98 ALA A CA 1
ATOM 785 C C . ALA A 1 98 ? -0.342 8.516 -11.177 1.00 89.88 98 ALA A C 1
ATOM 787 O O . ALA A 1 98 ? 0.875 8.354 -11.099 1.00 89.88 98 ALA A O 1
ATOM 788 N N . LEU A 1 99 ? -0.882 9.682 -11.544 1.00 87.69 99 LEU A N 1
ATOM 789 C CA . LEU A 1 99 ? -0.077 10.852 -11.905 1.00 87.69 99 LEU A CA 1
ATOM 790 C C . LEU A 1 99 ? 0.787 11.349 -10.743 1.00 87.69 99 LEU A C 1
ATOM 792 O O . LEU A 1 99 ? 1.954 11.692 -10.936 1.00 87.69 99 LEU A O 1
ATOM 796 N N . GLU A 1 100 ? 0.235 11.394 -9.531 1.00 84.56 100 GLU A N 1
ATOM 797 C CA . GLU A 1 100 ? 0.983 11.799 -8.340 1.00 84.56 100 GLU A CA 1
ATOM 798 C C . GLU A 1 100 ? 2.134 10.840 -8.049 1.00 84.56 100 GLU A C 1
ATOM 800 O O . GLU A 1 100 ? 3.269 11.273 -7.834 1.00 84.56 100 GLU A O 1
ATOM 805 N N . ARG A 1 101 ? 1.860 9.534 -8.106 1.00 88.38 101 ARG A N 1
ATOM 806 C CA . ARG A 1 101 ? 2.875 8.493 -7.952 1.00 88.38 101 ARG A CA 1
ATOM 807 C C . ARG A 1 101 ? 3.965 8.620 -9.010 1.00 88.38 101 ARG A C 1
ATOM 809 O O . ARG A 1 101 ? 5.145 8.505 -8.680 1.00 88.38 101 ARG A O 1
ATOM 816 N N . ASP A 1 102 ? 3.585 8.896 -10.252 1.00 86.31 102 ASP A N 1
ATOM 817 C CA . ASP A 1 102 ? 4.534 9.029 -11.347 1.00 86.31 102 ASP A CA 1
ATOM 818 C C . ASP A 1 102 ? 5.463 10.231 -11.188 1.00 86.31 102 ASP A C 1
ATOM 820 O O . ASP A 1 102 ? 6.665 10.121 -11.433 1.00 86.31 102 ASP A O 1
ATOM 824 N N . ARG A 1 103 ? 4.931 11.350 -10.693 1.00 83.19 103 ARG A N 1
ATOM 825 C CA . ARG A 1 103 ? 5.711 12.554 -10.388 1.00 83.19 103 ARG A CA 1
ATOM 826 C C . ARG A 1 103 ? 6.606 12.376 -9.168 1.00 83.19 103 ARG A C 1
ATOM 828 O O . ARG A 1 103 ? 7.741 12.845 -9.176 1.00 83.19 103 ARG A O 1
ATOM 835 N N . PHE A 1 104 ? 6.096 11.740 -8.113 1.00 82.94 104 PHE A N 1
ATOM 836 C CA . PHE A 1 104 ? 6.842 11.549 -6.871 1.00 82.94 104 PHE A CA 1
ATOM 837 C C . PHE A 1 104 ? 8.011 10.576 -7.064 1.00 82.94 104 PHE A C 1
ATOM 839 O O . PHE A 1 104 ? 9.106 10.812 -6.558 1.00 82.94 104 PHE A O 1
ATOM 846 N N . PHE A 1 105 ? 7.812 9.513 -7.846 1.00 84.31 105 PHE A N 1
ATOM 847 C CA . PHE A 1 105 ? 8.844 8.525 -8.154 1.00 84.31 105 PHE A CA 1
ATOM 848 C C . PHE A 1 105 ? 9.429 8.731 -9.557 1.00 84.31 105 PHE A C 1
ATOM 850 O O . PHE A 1 105 ? 9.337 7.859 -10.418 1.00 84.31 105 PHE A O 1
ATOM 857 N N . ASN A 1 106 ? 10.071 9.870 -9.806 1.00 77.75 106 ASN A N 1
ATOM 858 C CA . ASN A 1 106 ? 10.641 10.179 -11.122 1.00 77.75 106 ASN A CA 1
ATOM 859 C C . ASN A 1 106 ? 12.027 9.532 -11.365 1.00 77.75 106 AS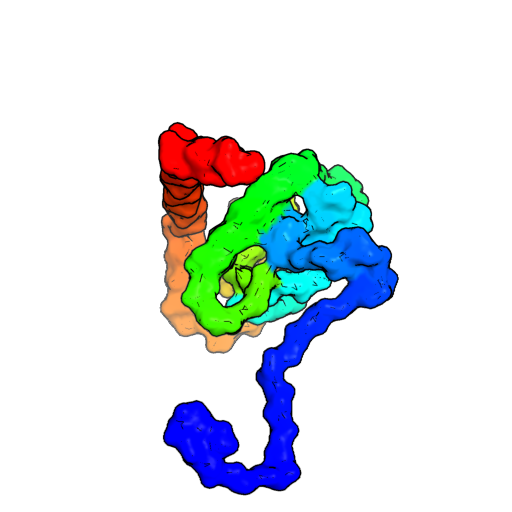N A C 1
ATOM 861 O O . ASN A 1 106 ? 12.996 10.211 -11.703 1.00 77.75 106 ASN A O 1
ATOM 865 N N . PHE A 1 107 ? 12.143 8.215 -11.160 1.00 75.12 107 PHE A N 1
ATOM 866 C CA . PHE A 1 107 ? 13.372 7.447 -11.402 1.00 75.12 107 PHE A CA 1
ATOM 867 C C . PHE A 1 107 ? 13.240 6.548 -12.634 1.00 75.12 107 PHE A C 1
ATOM 869 O O . PHE A 1 107 ? 12.159 6.035 -12.938 1.00 75.12 107 PHE A O 1
ATOM 876 N N . ARG A 1 108 ? 14.360 6.309 -13.332 1.00 61.72 108 ARG A N 1
ATOM 877 C CA . ARG A 1 108 ? 14.409 5.355 -14.450 1.00 61.72 108 ARG A CA 1
ATOM 878 C C . ARG A 1 108 ? 14.141 3.940 -13.923 1.00 61.72 108 ARG A C 1
ATOM 880 O O . ARG A 1 108 ? 14.802 3.512 -12.987 1.00 61.72 108 ARG A O 1
ATOM 887 N N . ARG A 1 109 ? 13.214 3.219 -14.572 1.00 69.06 109 ARG A N 1
ATOM 888 C CA . ARG A 1 109 ? 12.826 1.822 -14.279 1.00 69.06 109 ARG A CA 1
ATOM 889 C C . ARG A 1 109 ? 12.318 1.613 -12.844 1.00 69.06 109 ARG A C 1
ATOM 891 O O . ARG A 1 109 ? 13.059 1.209 -11.954 1.00 69.06 109 ARG A O 1
ATOM 898 N N . ARG A 1 110 ? 11.013 1.818 -12.638 1.00 80.88 110 ARG A N 1
ATOM 899 C CA . ARG A 1 110 ? 10.323 1.506 -11.378 1.00 80.88 110 ARG A CA 1
ATOM 900 C C . ARG A 1 110 ? 9.084 0.639 -11.603 1.00 80.88 110 ARG A C 1
ATOM 902 O O . ARG A 1 110 ? 8.464 0.740 -12.662 1.00 80.88 110 ARG A O 1
ATOM 909 N N . PRO A 1 111 ? 8.666 -0.144 -10.596 1.00 86.75 111 PRO A N 1
ATOM 910 C CA . PRO A 1 111 ? 7.350 -0.761 -10.601 1.00 86.75 111 PRO A CA 1
ATOM 911 C C . PRO A 1 111 ? 6.254 0.318 -10.653 1.00 86.75 111 PRO A C 1
ATOM 913 O O . PRO A 1 111 ? 6.310 1.283 -9.883 1.00 86.75 111 PRO A O 1
ATOM 916 N N . PRO A 1 112 ? 5.232 0.173 -11.510 1.00 87.69 112 PRO A N 1
ATOM 917 C CA . PRO A 1 112 ? 4.165 1.166 -11.640 1.00 87.69 112 PRO A CA 1
ATOM 918 C C . PRO A 1 112 ? 3.240 1.211 -10.405 1.00 87.69 112 PRO A C 1
ATOM 920 O O . PRO A 1 112 ? 2.488 2.169 -10.223 1.00 87.69 112 PRO A O 1
ATOM 923 N N . THR A 1 113 ? 3.329 0.207 -9.527 1.00 92.75 113 THR A N 1
ATOM 924 C CA . THR A 1 113 ? 2.595 0.083 -8.257 1.00 92.75 113 THR A CA 1
ATOM 925 C C . THR A 1 113 ? 3.410 0.522 -7.030 1.00 92.75 113 THR A C 1
ATOM 927 O O . THR A 1 113 ? 3.052 0.199 -5.897 1.00 92.75 113 THR A O 1
ATOM 930 N N . LEU A 1 114 ? 4.525 1.236 -7.234 1.00 93.25 114 LEU A N 1
ATOM 931 C CA . LEU A 1 114 ? 5.394 1.711 -6.154 1.00 93.25 114 LEU A CA 1
ATOM 932 C C . LEU A 1 114 ? 4.705 2.795 -5.307 1.00 93.25 114 LEU A C 1
ATOM 934 O O . LEU A 1 114 ? 4.325 3.830 -5.838 1.00 93.25 114 LEU A O 1
ATOM 938 N N . VAL A 1 115 ? 4.580 2.619 -3.996 1.00 92.88 115 VAL A N 1
ATOM 939 C CA . VAL A 1 115 ? 3.876 3.562 -3.111 1.00 92.88 115 VAL A CA 1
ATOM 940 C C . VAL A 1 115 ? 4.767 4.105 -2.001 1.00 92.88 115 VAL A C 1
ATOM 942 O O . VAL A 1 115 ? 5.682 3.439 -1.517 1.00 92.88 115 VAL A O 1
ATOM 945 N N . SER A 1 116 ? 4.461 5.322 -1.543 1.00 90.81 116 SER A N 1
ATOM 946 C CA . SER A 1 116 ? 4.965 5.803 -0.257 1.00 90.81 116 SER A CA 1
ATOM 947 C C . SER A 1 116 ? 4.133 5.141 0.843 1.00 90.81 116 SER A C 1
ATOM 949 O O . SER A 1 116 ? 2.933 5.422 0.924 1.00 90.81 116 SER A O 1
ATOM 951 N N . PRO A 1 117 ? 4.720 4.284 1.699 1.00 89.06 117 PRO A N 1
ATOM 952 C CA . PRO A 1 117 ? 3.965 3.547 2.711 1.00 89.06 117 PRO A CA 1
ATOM 953 C C . PRO A 1 117 ? 3.222 4.485 3.662 1.00 89.06 117 PRO A C 1
ATOM 955 O O . PRO A 1 117 ? 2.109 4.179 4.071 1.00 89.06 117 PRO A O 1
ATOM 958 N N . PHE A 1 118 ? 3.790 5.651 3.985 1.00 85.12 118 PHE A N 1
ATOM 959 C CA . PHE A 1 118 ? 3.175 6.625 4.888 1.00 85.12 118 PHE A CA 1
ATOM 960 C C . PHE A 1 118 ? 1.946 7.294 4.276 1.00 85.12 118 PHE A C 1
ATOM 962 O O . PHE A 1 118 ? 0.945 7.473 4.961 1.00 85.12 118 PHE A O 1
ATOM 969 N N . ILE A 1 119 ? 2.014 7.665 2.994 1.00 86.62 119 ILE A N 1
ATOM 970 C CA . ILE A 1 119 ? 0.894 8.311 2.301 1.00 86.62 119 ILE A CA 1
ATOM 971 C C . ILE A 1 119 ? -0.210 7.283 2.062 1.00 86.62 119 ILE A C 1
ATOM 973 O O . ILE A 1 119 ? -1.356 7.538 2.419 1.00 86.62 119 ILE A O 1
ATOM 977 N N . TYR A 1 120 ? 0.154 6.112 1.538 1.00 91.50 120 TYR A N 1
ATOM 978 C CA . TYR A 1 120 ? -0.791 5.066 1.159 1.00 91.50 120 TYR A CA 1
ATOM 979 C C . TYR A 1 120 ? -1.519 4.457 2.367 1.00 91.50 120 TYR A C 1
ATOM 981 O O . TYR A 1 120 ? -2.746 4.399 2.380 1.00 91.50 120 TYR A O 1
ATOM 989 N N . SER A 1 121 ? -0.796 4.097 3.437 1.00 89.38 121 SER A N 1
ATOM 990 C CA . SER A 1 121 ? -1.429 3.593 4.670 1.00 89.38 121 SER A CA 1
ATOM 991 C C . SER A 1 121 ? -2.298 4.643 5.361 1.00 89.38 121 SER A C 1
ATOM 993 O O . SER A 1 121 ? -3.342 4.313 5.917 1.00 89.38 121 SER A O 1
ATOM 995 N N . ARG A 1 122 ? -1.905 5.923 5.317 1.00 86.69 122 ARG A N 1
ATOM 996 C CA . ARG A 1 122 ? -2.712 7.026 5.853 1.00 86.69 122 ARG A CA 1
ATOM 997 C C . ARG A 1 122 ? -4.005 7.211 5.065 1.00 86.69 122 ARG A C 1
ATOM 999 O O . ARG A 1 122 ? -5.023 7.503 5.681 1.00 86.69 122 ARG A O 1
ATOM 1006 N N . ASP A 1 123 ? -3.951 7.086 3.745 1.00 89.38 123 ASP A N 1
ATOM 1007 C CA . ASP A 1 123 ? -5.111 7.221 2.867 1.00 89.38 123 ASP A CA 1
ATOM 1008 C C . ASP A 1 123 ? -6.122 6.089 3.112 1.00 89.38 123 ASP A C 1
ATOM 1010 O O . ASP A 1 123 ? -7.254 6.346 3.521 1.00 89.38 123 ASP A O 1
ATOM 1014 N N . LEU A 1 124 ? -5.674 4.830 3.049 1.00 91.81 124 LEU A N 1
ATOM 1015 C CA . LEU A 1 124 ? -6.513 3.670 3.384 1.00 91.81 124 LEU A CA 1
ATOM 1016 C C . LEU A 1 124 ? -7.001 3.694 4.840 1.00 91.81 124 LEU A C 1
ATOM 1018 O O . LEU A 1 124 ? -8.156 3.386 5.125 1.00 91.81 124 LEU A O 1
ATOM 1022 N N . GLY A 1 125 ? -6.150 4.119 5.776 1.00 89.00 125 GLY A N 1
ATOM 1023 C CA . GLY A 1 125 ? -6.503 4.252 7.189 1.00 89.00 125 GLY A CA 1
ATOM 1024 C C . GLY A 1 125 ? -7.521 5.362 7.480 1.00 89.00 125 GLY A C 1
ATOM 1025 O O . GLY A 1 125 ? -8.189 5.309 8.513 1.00 89.00 125 GLY A O 1
ATOM 1026 N N . ARG A 1 126 ? -7.649 6.370 6.601 1.00 86.06 126 ARG A N 1
ATOM 1027 C CA . ARG A 1 126 ? -8.716 7.385 6.668 1.00 86.06 126 ARG A CA 1
ATOM 1028 C C . ARG A 1 126 ? -10.042 6.826 6.171 1.00 86.06 126 ARG A C 1
ATOM 1030 O O . ARG A 1 126 ? -11.049 7.097 6.811 1.00 86.06 126 ARG A O 1
ATOM 1037 N N . LEU A 1 127 ? -10.021 6.049 5.087 1.00 89.06 127 LEU A N 1
ATOM 1038 C CA . LEU A 1 127 ? -11.220 5.423 4.521 1.00 89.06 127 LEU A CA 1
ATOM 1039 C C . LEU A 1 127 ? -11.846 4.412 5.489 1.00 89.06 127 LEU A C 1
ATOM 1041 O O . LEU A 1 127 ? -13.054 4.394 5.660 1.00 89.06 127 LEU A O 1
ATOM 1045 N N . THR A 1 128 ? -11.009 3.634 6.171 1.00 88.00 128 THR A N 1
ATOM 1046 C CA . THR A 1 128 ? -11.419 2.564 7.103 1.00 88.00 128 THR A CA 1
ATOM 1047 C C . THR A 1 128 ? -11.575 3.005 8.557 1.00 88.00 128 THR A C 1
ATOM 1049 O O . THR A 1 128 ? -12.056 2.260 9.402 1.00 88.00 128 THR A O 1
ATOM 1052 N N . GLY A 1 129 ? -11.095 4.196 8.923 1.00 84.12 129 GLY A N 1
ATOM 1053 C CA . GLY A 1 129 ? -11.102 4.641 10.320 1.00 84.12 129 GLY A CA 1
ATOM 1054 C C . GLY A 1 129 ? -10.169 3.850 11.257 1.00 84.12 129 GLY A C 1
ATOM 1055 O O . GLY A 1 129 ? -10.258 4.003 12.478 1.00 84.12 129 GLY A O 1
ATOM 1056 N N . ILE A 1 130 ? -9.230 3.061 10.717 1.00 85.44 130 ILE A N 1
ATOM 1057 C CA . ILE A 1 130 ? -8.238 2.274 11.480 1.00 85.44 130 ILE A CA 1
ATOM 1058 C C . ILE A 1 130 ? -7.293 3.165 12.298 1.00 85.44 130 ILE A C 1
ATOM 1060 O O . ILE A 1 130 ? -6.686 2.720 13.273 1.00 85.44 130 ILE A O 1
ATOM 1064 N N . LYS A 1 131 ? -7.146 4.441 11.920 1.00 84.25 131 LYS A N 1
ATOM 1065 C CA . LYS A 1 131 ? -6.247 5.372 12.608 1.00 84.25 131 LYS A CA 1
ATOM 1066 C C . LYS A 1 131 ? -6.533 5.398 14.125 1.00 84.25 131 LYS A C 1
ATOM 1068 O O . LYS A 1 131 ? -7.683 5.624 14.511 1.00 84.25 131 LYS A O 1
ATOM 1073 N N . PRO A 1 132 ? -5.506 5.265 14.988 1.00 86.44 132 PRO A N 1
ATOM 1074 C CA . PRO A 1 132 ? -5.696 5.273 16.434 1.00 86.44 132 PRO A CA 1
ATOM 1075 C C . PRO A 1 132 ? -6.422 6.528 16.927 1.00 86.44 132 PRO A C 1
ATOM 1077 O O . PRO A 1 132 ? -5.998 7.662 16.671 1.00 86.44 132 PRO A O 1
ATOM 1080 N N . LYS A 1 133 ? -7.503 6.326 17.679 1.00 89.44 133 LYS A N 1
ATOM 1081 C CA . LYS A 1 133 ? -8.265 7.381 18.353 1.00 89.44 133 LYS A CA 1
ATOM 1082 C C . LYS A 1 133 ? -7.548 7.762 19.651 1.00 89.44 133 LYS A C 1
ATOM 1084 O O . LYS A 1 133 ? -7.995 7.413 20.740 1.00 89.44 133 LYS A O 1
ATOM 1089 N N . TYR A 1 134 ? -6.428 8.482 19.537 1.00 87.50 134 TYR A N 1
ATOM 1090 C CA . TYR A 1 134 ? -5.546 8.808 20.672 1.00 87.50 134 TYR A CA 1
ATOM 1091 C C . TYR A 1 134 ? -6.259 9.476 21.851 1.00 87.50 134 TYR A C 1
ATOM 1093 O O . TYR A 1 134 ? -5.940 9.161 22.989 1.00 87.50 134 TYR A O 1
ATOM 1101 N N . PHE A 1 135 ? -7.253 10.335 21.605 1.00 88.38 135 PHE A N 1
ATOM 1102 C CA . PHE A 1 135 ? -8.043 10.937 22.683 1.00 88.38 135 PHE A CA 1
ATOM 1103 C C . PHE A 1 135 ? -8.827 9.880 23.480 1.00 88.38 135 PHE A C 1
ATOM 1105 O O . PHE A 1 135 ? -8.742 9.848 24.702 1.00 88.38 135 PHE A O 1
ATOM 1112 N N . ARG A 1 136 ? -9.505 8.947 22.793 1.00 89.38 136 ARG A N 1
ATOM 1113 C CA . ARG A 1 136 ? -10.196 7.803 23.422 1.00 89.38 136 ARG A CA 1
ATOM 1114 C C . ARG A 1 136 ? -9.216 6.871 24.137 1.00 89.38 136 ARG A C 1
ATOM 1116 O O . ARG A 1 136 ? -9.559 6.277 25.152 1.00 89.38 136 ARG A O 1
ATOM 1123 N N . LEU A 1 137 ? -8.008 6.710 23.601 1.00 89.62 137 LEU A N 1
ATOM 1124 C CA . LEU A 1 137 ? -6.967 5.917 24.251 1.00 89.62 137 LEU A CA 1
ATOM 1125 C C . LEU A 1 137 ? -6.473 6.605 25.531 1.00 89.62 137 LEU A C 1
ATOM 1127 O O . LEU A 1 137 ? -6.320 5.938 26.546 1.00 89.62 137 LEU A O 1
ATOM 1131 N N . PHE A 1 138 ? -6.294 7.927 25.502 1.00 90.62 138 PHE A N 1
ATOM 1132 C CA . PHE A 1 138 ? -5.827 8.725 26.635 1.00 90.62 138 PHE A CA 1
ATOM 1133 C C . PHE A 1 138 ? -6.831 8.744 27.788 1.00 90.62 138 PHE A C 1
ATOM 1135 O O . PHE A 1 138 ? -6.422 8.597 28.935 1.00 90.62 138 PHE A O 1
ATOM 1142 N N . THR A 1 139 ? -8.135 8.847 27.502 1.00 89.94 139 THR A N 1
ATOM 1143 C CA . THR A 1 139 ? -9.170 8.809 28.550 1.00 89.94 139 THR A CA 1
ATOM 1144 C C . THR A 1 139 ? -9.263 7.456 29.252 1.00 89.94 139 THR A C 1
ATOM 1146 O O . THR A 1 139 ? -9.621 7.419 30.424 1.00 89.94 139 THR A O 1
ATOM 1149 N N . LYS A 1 140 ? -8.931 6.348 28.570 1.00 87.31 140 LYS A N 1
ATOM 1150 C CA . LYS A 1 140 ? -8.896 5.012 29.190 1.00 87.31 140 LYS A CA 1
ATOM 1151 C C . LYS A 1 140 ? -7.558 4.704 29.869 1.00 87.31 140 LYS A C 1
ATOM 1153 O O . LYS A 1 140 ? -7.537 4.142 30.955 1.00 87.31 140 LYS A O 1
ATOM 1158 N N . SER A 1 141 ? -6.440 5.020 29.217 1.00 88.44 141 SER A N 1
ATOM 1159 C CA . SER A 1 141 ? -5.090 4.718 29.703 1.00 88.44 141 SER A CA 1
ATOM 1160 C C . SER A 1 141 ? -4.078 5.752 29.182 1.00 88.44 141 SER A C 1
ATOM 1162 O O . SER A 1 141 ? -3.569 5.623 28.060 1.00 88.44 141 SER A O 1
ATOM 1164 N N . PRO A 1 142 ? -3.737 6.774 29.992 1.00 88.44 142 PRO A N 1
ATOM 1165 C CA . PRO A 1 142 ? -2.783 7.814 29.607 1.00 88.44 142 PRO A CA 1
ATOM 1166 C C . PRO A 1 142 ? -1.399 7.262 29.244 1.00 88.44 142 PRO A C 1
ATOM 1168 O O . PRO A 1 142 ? -0.789 7.692 28.266 1.00 88.44 142 PRO A O 1
ATOM 1171 N N . THR A 1 143 ? -0.917 6.261 29.987 1.00 86.50 143 THR A N 1
ATOM 1172 C CA . THR A 1 143 ? 0.385 5.625 29.740 1.00 86.50 143 THR A CA 1
ATOM 1173 C C . THR A 1 143 ? 0.404 4.896 28.400 1.00 86.50 143 THR A C 1
ATOM 1175 O O . THR A 1 143 ? 1.339 5.076 27.621 1.00 86.50 143 THR A O 1
ATOM 1178 N N . SER A 1 144 ? -0.645 4.138 28.079 1.00 86.88 144 SER A N 1
ATOM 1179 C CA . SER A 1 144 ? -0.786 3.453 26.789 1.00 86.88 144 SER A CA 1
ATOM 1180 C C . SER A 1 144 ? -0.907 4.428 25.623 1.00 86.88 144 SER A C 1
ATOM 1182 O O . SER A 1 144 ? -0.338 4.185 24.560 1.00 86.88 144 SER A O 1
ATOM 1184 N N . ALA A 1 145 ? -1.596 5.554 25.822 1.00 89.12 145 ALA A N 1
ATOM 1185 C CA . ALA A 1 145 ? -1.708 6.602 24.815 1.00 89.12 145 ALA A CA 1
ATOM 1186 C C . ALA A 1 145 ? -0.357 7.249 24.502 1.00 89.12 145 ALA A C 1
ATOM 1188 O O . ALA A 1 145 ? -0.012 7.380 23.329 1.00 89.12 145 ALA A O 1
ATOM 1189 N N . ILE A 1 146 ? 0.426 7.593 25.529 1.00 86.88 146 ILE A N 1
ATOM 1190 C CA . ILE A 1 146 ? 1.778 8.142 25.362 1.00 86.88 146 ILE A CA 1
ATOM 1191 C C . ILE A 1 146 ? 2.679 7.118 24.671 1.00 86.88 146 ILE A C 1
ATOM 1193 O O . ILE A 1 146 ? 3.360 7.459 23.704 1.00 86.88 146 ILE A O 1
ATOM 1197 N N . LYS A 1 147 ? 2.632 5.853 25.111 1.00 86.44 147 LYS A N 1
ATOM 1198 C CA . LYS A 1 147 ? 3.395 4.764 24.495 1.00 86.44 147 LYS A CA 1
ATOM 1199 C C . LYS A 1 147 ? 3.067 4.639 23.007 1.00 86.44 147 LYS A C 1
ATOM 1201 O O . LYS A 1 147 ? 3.928 4.838 22.160 1.00 86.44 147 LYS A O 1
ATOM 1206 N N . ALA A 1 148 ? 1.799 4.444 22.664 1.00 87.75 148 ALA A N 1
ATOM 1207 C CA . ALA A 1 148 ? 1.368 4.349 21.272 1.00 87.75 148 ALA A CA 1
ATOM 1208 C C . ALA A 1 148 ? 1.724 5.599 20.440 1.00 87.75 148 ALA A C 1
ATOM 1210 O O . ALA A 1 148 ? 2.100 5.484 19.269 1.00 87.75 148 ALA A O 1
ATOM 1211 N N . PHE A 1 149 ? 1.622 6.795 21.032 1.00 86.69 149 PHE A N 1
ATOM 1212 C CA . PHE A 1 149 ? 1.914 8.056 20.353 1.00 86.69 149 PHE A CA 1
ATOM 1213 C C . PHE A 1 149 ? 3.408 8.262 20.073 1.00 86.69 149 PHE A C 1
ATOM 1215 O O . PHE A 1 149 ? 3.747 8.876 19.061 1.00 86.69 149 PHE A O 1
ATOM 1222 N N . LEU A 1 150 ? 4.293 7.737 20.917 1.00 84.50 150 LEU A N 1
ATOM 1223 C CA . LEU A 1 150 ? 5.742 7.830 20.730 1.00 84.50 150 LEU A CA 1
ATOM 1224 C C . LEU A 1 150 ? 6.337 6.622 19.998 1.00 84.50 150 LEU A C 1
ATOM 1226 O O . LEU A 1 150 ? 7.472 6.694 19.540 1.00 84.50 150 LEU A O 1
ATOM 1230 N N . SER A 1 151 ? 5.585 5.531 19.840 1.00 83.88 151 SER A N 1
ATOM 1231 C CA . SER A 1 151 ? 6.041 4.362 19.088 1.00 83.88 151 SER A CA 1
ATOM 1232 C C . SER A 1 151 ? 6.050 4.601 17.573 1.00 83.88 151 SER A C 1
ATOM 1234 O O . SER A 1 151 ? 5.137 5.252 17.042 1.00 83.88 151 SER A O 1
ATOM 1236 N N . PRO A 1 152 ? 7.012 4.015 16.837 1.00 78.38 152 PRO A N 1
ATOM 1237 C CA . PRO A 1 152 ? 7.023 4.046 15.379 1.00 78.38 152 PRO A CA 1
ATOM 1238 C C . PRO A 1 152 ? 5.762 3.401 14.784 1.00 78.38 152 PRO A C 1
ATOM 1240 O O . PRO A 1 152 ? 5.098 2.567 15.405 1.00 78.38 152 PRO A O 1
ATOM 1243 N N . SER A 1 153 ? 5.408 3.821 13.568 1.00 75.19 153 SER A N 1
ATOM 1244 C CA . SER A 1 153 ? 4.237 3.298 12.861 1.00 75.19 153 SER A CA 1
ATOM 1245 C C . SER A 1 153 ? 4.446 1.849 12.419 1.00 75.19 153 SER A C 1
ATOM 1247 O O . SER A 1 153 ? 5.444 1.532 11.777 1.00 75.19 153 SER A O 1
ATOM 1249 N N . GLY A 1 154 ? 3.491 0.971 12.731 1.00 80.19 154 GLY A N 1
ATOM 1250 C CA . GLY A 1 154 ? 3.545 -0.449 12.377 1.00 80.19 154 GLY A CA 1
ATOM 1251 C C . GLY A 1 154 ? 2.204 -1.156 12.573 1.00 80.19 154 GLY A C 1
ATOM 1252 O O . GLY A 1 154 ? 1.263 -0.551 13.085 1.00 80.19 154 GLY A O 1
ATOM 1253 N N . ALA A 1 155 ? 2.136 -2.437 12.195 1.00 84.50 155 ALA A N 1
ATOM 1254 C CA . ALA A 1 155 ? 0.902 -3.237 12.211 1.00 84.50 155 ALA A CA 1
ATOM 1255 C C . ALA A 1 155 ? 0.106 -3.166 13.532 1.00 84.50 155 ALA A C 1
ATOM 1257 O O . ALA A 1 155 ? -1.101 -2.938 13.475 1.00 84.50 155 ALA A O 1
ATOM 1258 N N . PRO A 1 156 ? 0.728 -3.237 14.734 1.00 88.44 156 PRO A N 1
ATOM 1259 C CA . PRO A 1 156 ? -0.038 -3.196 15.980 1.00 88.44 156 PRO A CA 1
ATOM 1260 C C . PRO A 1 156 ? -0.847 -1.906 16.173 1.00 88.44 156 PRO A C 1
ATOM 1262 O O . PRO A 1 156 ? -1.837 -1.912 16.896 1.00 88.44 156 PRO A O 1
ATOM 1265 N N . GLN A 1 157 ? -0.482 -0.799 15.512 1.00 87.12 157 GLN A N 1
ATOM 1266 C CA . GLN A 1 157 ? -1.260 0.438 15.606 1.00 87.12 157 GLN A CA 1
ATOM 1267 C C . GLN A 1 157 ? -2.687 0.281 15.086 1.00 87.12 157 GLN A C 1
ATOM 1269 O O . GLN A 1 157 ? -3.587 0.965 15.563 1.00 87.12 157 GLN A O 1
ATOM 1274 N N . MET A 1 158 ? -2.905 -0.637 14.147 1.00 87.69 158 MET A N 1
ATOM 1275 C CA . MET A 1 158 ? -4.215 -0.890 13.554 1.00 87.69 158 MET A CA 1
ATOM 1276 C C . MET A 1 158 ? -5.197 -1.510 14.559 1.00 87.69 158 MET A C 1
ATOM 1278 O O . MET A 1 158 ? -6.406 -1.423 14.375 1.00 87.69 158 MET A O 1
ATOM 1282 N N . LEU A 1 159 ? -4.677 -2.091 15.644 1.00 90.06 159 LEU A N 1
ATOM 1283 C CA . LEU A 1 159 ? -5.440 -2.772 16.690 1.00 90.06 159 LEU A CA 1
ATOM 1284 C C . LEU A 1 159 ? -5.698 -1.884 17.916 1.00 90.06 159 LEU A C 1
ATOM 1286 O O . LEU A 1 159 ? -6.379 -2.294 18.844 1.00 90.06 159 LEU A O 1
ATOM 1290 N N . LEU A 1 160 ? -5.178 -0.651 17.947 1.00 90.56 160 LEU A N 1
ATOM 1291 C CA . LEU A 1 160 ? -5.319 0.235 19.114 1.00 90.56 160 LEU A CA 1
ATOM 1292 C C . LEU A 1 160 ? -6.759 0.709 19.355 1.00 90.56 160 LEU A C 1
ATOM 1294 O O . LEU A 1 160 ? -7.102 1.130 20.462 1.00 90.56 160 LEU A O 1
ATOM 1298 N N . ASN A 1 161 ? -7.588 0.685 18.312 1.00 89.75 161 ASN A N 1
ATOM 1299 C CA . ASN A 1 161 ? -8.992 1.074 18.396 1.00 89.75 161 ASN A CA 1
ATOM 1300 C C . ASN A 1 161 ? -9.891 -0.043 18.937 1.00 89.75 161 ASN A C 1
ATOM 1302 O O . ASN A 1 161 ? -10.949 0.276 19.484 1.00 89.75 161 ASN A O 1
ATOM 1306 N N . ASP A 1 162 ? -9.462 -1.296 18.799 1.00 89.19 162 ASP A N 1
ATOM 1307 C CA . ASP A 1 162 ? -10.130 -2.480 19.330 1.00 89.19 162 ASP A CA 1
ATOM 1308 C C . ASP A 1 162 ? -9.944 -2.507 20.855 1.00 89.19 162 ASP A C 1
ATOM 1310 O O . ASP A 1 162 ? -8.831 -2.333 21.348 1.00 89.19 162 ASP A O 1
ATOM 1314 N N . ASP A 1 163 ? -11.036 -2.611 21.612 1.00 87.12 163 ASP A N 1
ATOM 1315 C CA . ASP A 1 163 ? -10.976 -2.606 23.076 1.00 87.12 163 ASP A CA 1
ATOM 1316 C C . ASP A 1 163 ? -10.317 -3.888 23.620 1.00 87.12 163 ASP A C 1
ATOM 1318 O O . ASP A 1 163 ? -9.570 -3.795 24.594 1.00 87.12 163 ASP A O 1
ATOM 1322 N N . ASP A 1 164 ? -10.484 -5.026 22.943 1.00 90.19 164 ASP A N 1
ATOM 1323 C CA . ASP A 1 164 ? -10.014 -6.336 23.405 1.00 90.19 164 ASP A CA 1
ATOM 1324 C C . ASP A 1 164 ? -8.534 -6.563 23.070 1.00 90.19 164 ASP A C 1
ATOM 1326 O O . ASP A 1 164 ? -7.780 -7.170 23.833 1.00 90.19 164 ASP A O 1
ATOM 1330 N N . GLN A 1 165 ? -8.077 -6.045 21.925 1.00 90.69 165 GLN A N 1
ATOM 1331 C CA . GLN A 1 165 ? -6.705 -6.266 21.443 1.00 90.69 165 GLN A CA 1
ATOM 1332 C C . GLN A 1 165 ? -5.720 -5.151 21.802 1.00 90.69 165 GLN A C 1
ATOM 1334 O O . GLN A 1 165 ? -4.507 -5.307 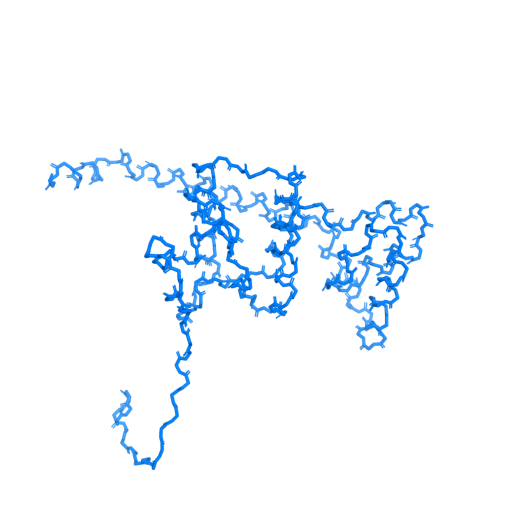21.611 1.00 90.69 165 GLN A O 1
ATOM 1339 N N . ARG A 1 166 ? -6.208 -4.022 22.317 1.00 91.06 166 ARG A N 1
ATOM 1340 C CA . ARG A 1 166 ? -5.408 -2.820 22.578 1.00 91.06 166 ARG A CA 1
ATOM 1341 C C . ARG A 1 166 ? -4.222 -3.050 23.490 1.00 91.06 166 ARG A C 1
ATOM 1343 O O . ARG A 1 166 ? -3.129 -2.598 23.157 1.00 91.06 166 ARG A O 1
ATOM 1350 N N . ASP A 1 167 ? -4.408 -3.723 24.616 1.00 89.31 167 ASP A N 1
ATOM 1351 C CA . ASP A 1 167 ? -3.329 -3.874 25.596 1.00 89.31 167 ASP A CA 1
ATOM 1352 C C . ASP A 1 167 ? -2.207 -4.752 25.032 1.00 89.31 167 ASP A C 1
ATOM 1354 O O . ASP A 1 167 ? -1.021 -4.417 25.129 1.00 89.31 167 ASP A O 1
ATOM 1358 N N . ALA A 1 168 ? -2.579 -5.809 24.306 1.00 91.19 168 ALA A N 1
ATOM 1359 C CA . ALA A 1 168 ? -1.636 -6.629 23.557 1.00 91.19 168 ALA A CA 1
ATOM 1360 C C . ALA A 1 168 ? -0.941 -5.826 22.442 1.00 91.19 168 ALA A C 1
ATOM 1362 O O . ALA A 1 168 ? 0.258 -5.984 22.212 1.00 91.19 168 ALA A O 1
ATOM 1363 N N . ALA A 1 169 ? -1.662 -4.939 21.753 1.00 91.75 169 ALA A N 1
ATOM 1364 C CA . ALA A 1 169 ? -1.098 -4.069 20.727 1.00 91.75 169 ALA A CA 1
ATOM 1365 C C . ALA A 1 169 ? -0.078 -3.075 21.302 1.00 91.75 169 ALA A C 1
ATOM 1367 O O . ALA A 1 169 ? 1.018 -2.945 20.756 1.00 91.75 169 ALA A O 1
ATOM 1368 N N . VAL A 1 170 ? -0.393 -2.428 22.426 1.00 89.75 170 VAL A N 1
ATOM 1369 C CA . VAL A 1 170 ? 0.519 -1.520 23.141 1.00 89.75 170 VAL A CA 1
ATOM 1370 C C . VAL A 1 170 ? 1.756 -2.275 23.618 1.00 89.75 170 VAL A C 1
ATOM 1372 O O . VAL A 1 170 ? 2.871 -1.795 23.419 1.00 89.75 170 VAL A O 1
ATOM 1375 N N . SER A 1 171 ? 1.580 -3.475 24.175 1.00 88.44 171 SER A N 1
ATOM 1376 C CA . SER A 1 171 ? 2.692 -4.330 24.598 1.00 88.44 171 SER A CA 1
ATOM 1377 C C . SER A 1 171 ? 3.622 -4.676 23.428 1.00 88.44 171 SER A C 1
ATOM 1379 O O . SER A 1 171 ? 4.832 -4.504 23.536 1.00 88.44 171 SER A O 1
ATOM 1381 N N . ARG A 1 172 ? 3.074 -5.040 22.258 1.00 88.69 172 ARG A N 1
ATOM 1382 C CA . ARG A 1 172 ? 3.860 -5.315 21.036 1.00 88.69 172 ARG A CA 1
ATOM 1383 C C . ARG A 1 172 ? 4.566 -4.083 20.468 1.00 88.69 172 ARG A C 1
ATOM 1385 O O . ARG A 1 172 ? 5.654 -4.205 19.908 1.00 88.69 172 ARG A O 1
ATOM 1392 N N . LEU A 1 173 ? 3.946 -2.904 20.563 1.00 86.19 173 LEU A N 1
ATOM 1393 C CA . LEU A 1 173 ? 4.590 -1.648 20.165 1.00 86.19 173 LEU A CA 1
ATOM 1394 C C . LEU A 1 173 ? 5.787 -1.342 21.060 1.00 86.19 173 LEU A C 1
ATOM 1396 O O . LEU A 1 173 ? 6.807 -0.865 20.568 1.00 86.19 173 LEU A O 1
ATOM 1400 N N . TRP A 1 174 ? 5.658 -1.622 22.357 1.00 77.75 174 TRP A N 1
ATOM 1401 C CA . TRP A 1 174 ? 6.679 -1.296 23.341 1.00 77.75 174 TRP A CA 1
ATOM 1402 C C . TRP A 1 174 ? 7.791 -2.344 23.435 1.00 77.75 174 TRP A C 1
ATOM 1404 O O . TRP A 1 174 ? 8.942 -1.965 23.593 1.00 77.75 174 TRP A O 1
ATOM 1414 N N . SER A 1 175 ? 7.498 -3.631 23.235 1.00 79.12 175 SER A N 1
ATOM 1415 C CA . SER A 1 175 ? 8.519 -4.692 23.228 1.00 79.12 175 SER A CA 1
ATOM 1416 C C . SER A 1 175 ? 9.500 -4.566 22.061 1.00 79.12 175 SER A C 1
ATOM 1418 O O . SER A 1 175 ? 10.662 -4.942 22.164 1.00 79.12 175 SER A O 1
ATOM 1420 N N . ARG A 1 176 ? 9.062 -3.978 20.942 1.00 67.19 176 ARG A N 1
ATOM 1421 C CA . ARG A 1 176 ? 9.951 -3.599 19.831 1.00 67.19 176 ARG A CA 1
ATOM 1422 C C . ARG A 1 176 ? 10.778 -2.343 20.112 1.00 67.19 176 ARG A C 1
ATOM 1424 O O . ARG A 1 176 ? 11.686 -2.034 19.346 1.00 67.19 176 ARG A O 1
ATOM 1431 N N . ASN A 1 177 ? 10.452 -1.618 21.177 1.00 62.47 177 ASN A N 1
ATOM 1432 C CA . ASN A 1 177 ? 11.006 -0.309 21.495 1.00 62.47 177 ASN A CA 1
ATOM 1433 C C . ASN A 1 177 ? 12.250 -0.391 22.399 1.00 62.47 177 ASN A C 1
ATOM 1435 O O . ASN A 1 177 ? 13.017 0.570 22.444 1.00 62.47 177 ASN A O 1
ATOM 1439 N N . ASP A 1 178 ? 12.492 -1.540 23.043 1.00 60.56 178 ASP A N 1
ATOM 1440 C CA . ASP A 1 178 ? 13.621 -1.763 23.964 1.00 60.56 178 ASP A CA 1
ATOM 1441 C C . ASP A 1 178 ? 15.006 -1.578 23.306 1.00 60.56 178 ASP A C 1
ATOM 1443 O O . ASP A 1 178 ? 15.985 -1.313 23.996 1.00 60.56 178 ASP A O 1
ATOM 1447 N N . TYR A 1 179 ? 15.093 -1.618 21.970 1.00 52.72 179 TYR A N 1
ATOM 1448 C CA . TYR A 1 179 ? 16.345 -1.433 21.219 1.00 52.72 179 TYR A CA 1
ATOM 1449 C C . TYR A 1 179 ? 16.474 -0.085 20.482 1.00 52.72 179 TYR A C 1
ATOM 1451 O O . TYR A 1 179 ? 17.550 0.220 19.972 1.00 52.72 179 TYR A O 1
ATOM 1459 N N . GLN A 1 180 ? 15.410 0.726 20.379 1.00 52.91 180 GLN A N 1
ATOM 1460 C CA . GLN A 1 180 ? 15.363 1.878 19.450 1.00 52.91 180 GLN A CA 1
ATOM 1461 C C . GLN A 1 180 ? 15.182 3.249 20.121 1.00 52.91 180 GLN A C 1
ATOM 1463 O O . GLN A 1 180 ? 15.280 4.281 19.456 1.00 52.91 180 GLN A O 1
ATOM 1468 N N . MET A 1 181 ? 14.956 3.292 21.435 1.00 54.47 181 MET A N 1
ATOM 1469 C CA . MET A 1 181 ? 14.669 4.527 22.176 1.00 54.47 181 MET A CA 1
ATOM 1470 C C . MET A 1 181 ? 15.938 5.262 22.630 1.00 54.47 181 MET A C 1
ATOM 1472 O O . MET A 1 181 ? 16.106 5.578 23.805 1.00 54.47 181 MET A O 1
ATOM 1476 N N . THR A 1 182 ? 16.831 5.600 21.699 1.00 58.12 182 THR A N 1
ATOM 1477 C CA . THR A 1 182 ? 17.734 6.740 21.928 1.00 58.12 182 THR A CA 1
ATOM 1478 C C . THR A 1 182 ? 16.868 8.006 21.983 1.00 58.12 182 THR A C 1
ATOM 1480 O O . THR A 1 182 ? 15.934 8.139 21.193 1.00 58.12 182 THR A O 1
ATOM 1483 N N . PHE A 1 183 ? 17.155 8.943 22.894 1.00 56.75 183 PHE A N 1
ATOM 1484 C CA . PHE A 1 183 ? 16.338 10.140 23.199 1.00 56.75 183 PHE A CA 1
ATOM 1485 C C . PHE A 1 183 ? 15.810 10.930 21.974 1.00 56.75 183 PHE A C 1
ATOM 1487 O O . PHE A 1 183 ? 14.769 11.578 22.049 1.00 56.75 183 PHE A O 1
ATOM 1494 N N . LEU A 1 184 ? 16.486 10.846 20.824 1.00 63.25 184 LEU A N 1
ATOM 1495 C CA . LEU A 1 184 ? 16.120 11.543 19.590 1.00 63.25 184 LEU A CA 1
ATOM 1496 C C . LEU A 1 184 ? 14.902 10.952 18.858 1.00 63.25 184 LEU A C 1
ATOM 1498 O O . LEU A 1 184 ? 14.105 11.711 18.306 1.00 63.25 184 LEU A O 1
ATOM 1502 N N . LEU A 1 185 ? 14.724 9.626 18.843 1.00 74.62 185 LEU A N 1
ATOM 1503 C CA . LEU A 1 185 ? 13.673 8.990 18.035 1.00 74.62 185 LEU A CA 1
ATOM 1504 C C . LEU A 1 185 ? 12.248 9.379 18.493 1.00 74.62 185 LEU A C 1
ATOM 1506 O O . LEU A 1 185 ? 11.436 9.751 17.640 1.00 74.62 185 LEU A O 1
ATOM 1510 N N . PRO A 1 186 ? 11.927 9.397 19.805 1.00 77.31 186 PRO A N 1
ATOM 1511 C CA . PRO A 1 186 ? 10.614 9.829 20.292 1.00 77.31 186 PRO A CA 1
ATOM 1512 C C . PRO A 1 186 ? 10.310 11.286 19.971 1.00 77.31 186 PRO A C 1
ATOM 1514 O O . PRO A 1 186 ? 9.172 11.606 19.636 1.00 77.31 186 PRO A O 1
ATOM 1517 N N . LEU A 1 187 ? 11.316 12.164 20.047 1.00 79.00 187 LEU A N 1
ATOM 1518 C CA . LEU A 1 187 ? 11.156 13.583 19.739 1.00 79.00 187 LEU A CA 1
ATOM 1519 C C . LEU A 1 187 ? 10.836 13.784 18.254 1.00 79.00 187 LEU A C 1
ATOM 1521 O O . LEU A 1 187 ? 9.909 14.517 17.920 1.00 79.00 187 LEU A O 1
ATOM 1525 N N . VAL A 1 188 ? 11.541 13.084 17.360 1.00 79.75 188 VAL A N 1
ATOM 1526 C CA . VAL A 1 188 ? 11.255 13.118 15.917 1.00 79.75 188 VAL A CA 1
ATOM 1527 C C . VAL A 1 188 ? 9.849 12.588 15.627 1.00 79.75 188 VAL A C 1
ATOM 1529 O O . VAL A 1 188 ? 9.099 13.216 14.878 1.00 79.75 188 VAL A O 1
ATOM 1532 N N . ILE A 1 189 ? 9.446 11.474 16.250 1.00 79.44 189 ILE A N 1
ATOM 1533 C CA . ILE A 1 189 ? 8.094 10.918 16.092 1.00 79.44 189 ILE A CA 1
ATOM 1534 C C . ILE A 1 189 ? 7.045 11.906 16.608 1.00 79.44 189 ILE A C 1
ATOM 1536 O O . ILE A 1 189 ? 6.070 12.180 15.902 1.00 79.44 189 ILE A O 1
ATOM 1540 N N . PHE A 1 190 ? 7.262 12.490 17.786 1.00 82.44 190 PHE A N 1
ATOM 1541 C CA . PHE A 1 190 ? 6.386 13.502 18.363 1.00 82.44 190 PHE A CA 1
ATOM 1542 C C . PHE A 1 190 ? 6.220 14.691 17.414 1.00 82.44 190 PHE A C 1
ATOM 1544 O O . PHE A 1 190 ? 5.094 15.009 17.037 1.00 82.44 190 PHE A O 1
ATOM 1551 N N . LEU A 1 191 ? 7.321 15.290 16.948 1.00 80.94 191 LEU A N 1
ATOM 1552 C CA . LEU A 1 191 ? 7.291 16.423 16.021 1.00 80.94 191 LEU A CA 1
ATOM 1553 C C . LEU A 1 191 ? 6.607 16.051 14.699 1.00 80.94 191 LEU A C 1
ATOM 1555 O O . LEU A 1 191 ? 5.787 16.820 14.198 1.00 80.94 191 LEU A O 1
ATOM 1559 N N . SER A 1 192 ? 6.849 14.851 14.164 1.00 76.56 192 SER A N 1
ATOM 1560 C CA . SER A 1 192 ? 6.192 14.381 12.935 1.00 76.56 192 SER A CA 1
ATOM 1561 C C . SER A 1 192 ? 4.667 14.264 13.079 1.00 76.56 192 SER A C 1
ATOM 1563 O O . SER A 1 192 ? 3.928 14.551 12.136 1.00 76.56 192 SER A O 1
ATOM 1565 N N . ARG A 1 193 ? 4.175 13.880 14.266 1.00 77.19 193 ARG A N 1
ATOM 1566 C CA . ARG A 1 193 ? 2.742 13.695 14.547 1.00 77.19 193 ARG A CA 1
ATOM 1567 C C . ARG A 1 193 ? 2.057 14.986 14.995 1.00 77.19 193 ARG A C 1
ATOM 1569 O O . ARG A 1 193 ? 0.899 15.200 14.639 1.00 77.19 193 ARG A O 1
ATOM 1576 N N . ALA A 1 194 ? 2.758 15.834 15.745 1.00 74.69 194 ALA A N 1
ATOM 1577 C CA . ALA A 1 194 ? 2.246 17.086 16.300 1.00 74.69 194 ALA A CA 1
ATOM 1578 C C . ALA A 1 194 ? 2.221 18.232 15.279 1.00 74.69 194 ALA A C 1
ATOM 1580 O O . ALA A 1 194 ? 1.322 19.065 15.321 1.00 74.69 194 ALA A O 1
ATOM 1581 N N . SER A 1 195 ? 3.156 18.257 14.325 1.00 68.94 195 SER A N 1
ATOM 1582 C CA . SER A 1 195 ? 3.348 19.373 13.380 1.00 68.94 195 SER A CA 1
ATOM 1583 C C . SER A 1 195 ? 2.194 19.631 12.404 1.00 68.94 195 SER A C 1
ATOM 1585 O O . SER A 1 195 ? 2.313 20.511 11.556 1.00 68.94 195 SER A O 1
ATOM 1587 N N . LEU A 1 196 ? 1.095 18.863 12.447 1.00 63.31 196 LEU A N 1
ATOM 1588 C CA . LEU A 1 196 ? 0.035 18.889 11.427 1.00 63.31 196 LEU A CA 1
ATOM 1589 C C . LEU A 1 196 ? 0.585 18.775 9.991 1.00 63.31 196 LEU A C 1
ATOM 1591 O O . LEU A 1 196 ? -0.136 19.069 9.037 1.00 63.31 196 LEU A O 1
ATOM 1595 N N . TYR A 1 197 ? 1.827 18.302 9.821 1.00 67.81 197 TYR A N 1
ATOM 1596 C CA . TYR A 1 197 ? 2.546 18.274 8.550 1.00 67.81 197 TYR A CA 1
ATOM 1597 C C . TYR A 1 197 ? 1.741 17.545 7.475 1.00 67.81 197 TYR A C 1
ATOM 1599 O O . TYR A 1 197 ? 1.657 18.000 6.344 1.00 67.81 197 TYR A O 1
ATOM 1607 N N . GLY A 1 198 ? 1.016 16.488 7.855 1.00 65.38 198 GLY A N 1
ATOM 1608 C CA . GLY A 1 198 ? 0.094 15.801 6.956 1.00 65.38 198 GLY A CA 1
ATOM 1609 C C . GLY A 1 198 ? -1.017 16.692 6.381 1.00 65.38 198 GLY A C 1
ATOM 1610 O O . GLY A 1 198 ? -1.316 16.556 5.205 1.00 65.38 198 GLY A O 1
ATOM 1611 N N . ARG A 1 199 ? -1.612 17.607 7.164 1.00 69.88 199 ARG A N 1
ATOM 1612 C CA . ARG A 1 199 ? -2.641 18.544 6.666 1.00 69.88 199 ARG A CA 1
ATOM 1613 C C . ARG A 1 199 ? -2.036 19.612 5.761 1.00 69.88 199 ARG A C 1
ATOM 1615 O O . ARG A 1 199 ? -2.646 19.966 4.760 1.00 69.88 199 ARG A O 1
ATOM 1622 N N . LEU A 1 200 ? -0.847 20.103 6.109 1.00 72.38 200 LEU A N 1
ATOM 1623 C CA . LEU A 1 200 ? -0.123 21.069 5.288 1.00 72.38 200 LEU A CA 1
ATOM 1624 C C . LEU A 1 200 ? 0.271 20.458 3.939 1.00 72.38 200 LEU A C 1
ATOM 1626 O O . LEU A 1 200 ? 0.045 21.078 2.908 1.00 72.38 200 LEU A O 1
ATOM 1630 N N . ILE A 1 201 ? 0.803 19.234 3.937 1.00 68.88 201 ILE A N 1
ATOM 1631 C CA . ILE A 1 201 ? 1.142 18.506 2.712 1.00 68.88 201 ILE A CA 1
ATOM 1632 C C . ILE A 1 201 ? -0.104 18.227 1.880 1.00 68.88 201 ILE A C 1
ATOM 1634 O O . ILE A 1 201 ? -0.083 18.516 0.692 1.00 68.88 201 ILE A O 1
ATOM 1638 N N . ASP A 1 202 ? 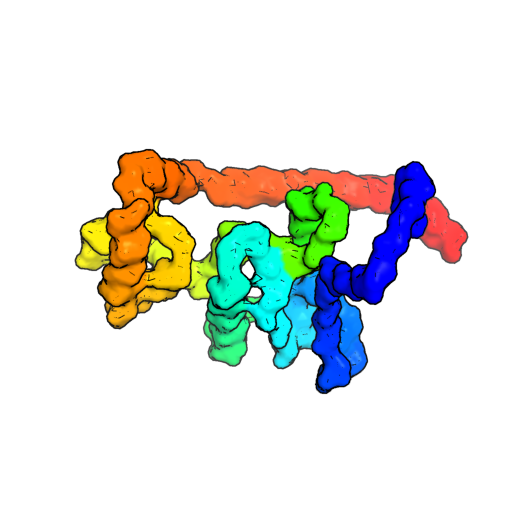-1.196 17.746 2.480 1.00 69.19 202 ASP A N 1
ATOM 1639 C CA . ASP A 1 202 ? -2.445 17.508 1.744 1.00 69.19 202 ASP A CA 1
ATOM 1640 C C . ASP A 1 202 ? -2.944 18.803 1.082 1.00 69.19 202 ASP A C 1
ATOM 1642 O O . ASP A 1 202 ? -3.235 18.824 -0.111 1.00 69.19 202 ASP A O 1
ATOM 1646 N N . TRP A 1 203 ? -2.938 19.916 1.821 1.00 77.25 203 TRP A N 1
ATOM 1647 C CA . TRP A 1 203 ? -3.324 21.225 1.296 1.00 77.25 203 TRP A CA 1
ATOM 1648 C C . TRP A 1 203 ? -2.395 21.730 0.180 1.00 77.25 203 TRP A C 1
ATOM 1650 O O . TRP A 1 203 ? -2.873 22.262 -0.825 1.00 77.25 203 TRP A O 1
ATOM 1660 N N . LEU A 1 204 ? -1.076 21.564 0.332 1.00 75.56 204 LEU A N 1
ATOM 1661 C CA . LEU A 1 204 ? -0.086 21.941 -0.682 1.00 75.56 204 LEU A CA 1
ATOM 1662 C C . LEU A 1 204 ? -0.242 21.101 -1.955 1.00 75.56 204 LEU A C 1
ATOM 1664 O O . LEU A 1 204 ? -0.225 21.657 -3.055 1.00 75.56 204 LEU A O 1
ATOM 1668 N N . THR A 1 205 ? -0.424 19.788 -1.810 1.00 70.19 205 THR A N 1
ATOM 1669 C CA . THR A 1 205 ? -0.646 18.855 -2.920 1.00 70.19 205 THR A CA 1
ATOM 1670 C C . THR A 1 205 ? -1.927 19.210 -3.666 1.00 70.19 205 THR A C 1
ATOM 1672 O O . THR A 1 205 ? -1.896 19.369 -4.884 1.00 70.19 205 THR A O 1
ATOM 1675 N N . GLU A 1 206 ? -3.023 19.460 -2.949 1.00 76.19 206 GLU A N 1
ATOM 1676 C CA . GLU A 1 206 ? -4.313 19.825 -3.539 1.00 76.19 206 GLU A CA 1
ATOM 1677 C C . GLU A 1 206 ? -4.265 21.171 -4.276 1.00 76.19 206 GLU A C 1
ATOM 1679 O O . GLU A 1 206 ? -4.781 21.307 -5.389 1.00 76.19 206 GLU A O 1
ATOM 1684 N N . ARG A 1 207 ? -3.597 22.184 -3.702 1.00 78.50 207 ARG A N 1
ATOM 1685 C CA . ARG A 1 207 ? -3.387 23.471 -4.385 1.00 78.50 207 ARG A CA 1
ATOM 1686 C C . ARG A 1 207 ? -2.583 23.311 -5.667 1.00 78.50 207 ARG A C 1
ATOM 1688 O O . ARG A 1 207 ? -2.949 23.899 -6.684 1.00 78.50 207 ARG A O 1
ATOM 1695 N N . ARG A 1 208 ? -1.499 22.541 -5.617 1.00 74.88 208 ARG A N 1
ATOM 1696 C CA . ARG A 1 208 ? -0.641 22.299 -6.776 1.00 74.88 208 ARG A CA 1
ATOM 1697 C C . ARG A 1 208 ? -1.385 21.525 -7.865 1.00 74.88 208 ARG A C 1
ATOM 1699 O O . ARG A 1 208 ? -1.305 21.906 -9.027 1.00 74.88 208 ARG A O 1
ATOM 1706 N N . PHE A 1 209 ? -2.147 20.499 -7.492 1.00 69.69 209 PHE A N 1
ATOM 1707 C CA . PHE A 1 209 ? -2.926 19.701 -8.435 1.00 69.69 209 PHE A CA 1
ATOM 1708 C C . PHE A 1 209 ? -3.981 20.544 -9.157 1.00 69.69 209 PHE A C 1
ATOM 1710 O O . PHE A 1 209 ? -4.020 20.535 -10.384 1.00 69.69 209 PHE A O 1
ATOM 1717 N N . ARG A 1 210 ? -4.742 21.376 -8.427 1.00 75.06 210 ARG A N 1
ATOM 1718 C CA . ARG A 1 210 ? -5.686 22.322 -9.049 1.00 75.06 210 ARG A CA 1
ATOM 1719 C C . ARG A 1 210 ? -5.009 23.266 -10.038 1.00 75.06 210 ARG A C 1
ATOM 1721 O O . ARG A 1 210 ? -5.566 23.551 -11.091 1.00 75.06 210 ARG A O 1
ATOM 1728 N N . GLN A 1 211 ? -3.813 23.765 -9.722 1.00 74.50 211 GLN A N 1
ATOM 1729 C CA . GLN A 1 211 ? -3.068 24.613 -10.656 1.00 74.50 211 GLN A CA 1
ATOM 1730 C C . GLN A 1 211 ? -2.668 23.862 -11.930 1.00 74.50 211 GLN A C 1
ATOM 1732 O O . GLN A 1 211 ? -2.712 24.447 -13.011 1.00 74.50 211 GLN A O 1
ATOM 1737 N N . ASP A 1 212 ? -2.292 22.591 -11.820 1.00 68.81 212 ASP A N 1
ATOM 1738 C CA . ASP A 1 212 ? -1.916 21.771 -12.970 1.00 68.81 212 ASP A CA 1
ATOM 1739 C C . ASP A 1 212 ? -3.130 21.371 -13.820 1.00 68.81 212 ASP A C 1
ATOM 1741 O O . ASP A 1 212 ? -3.053 21.455 -15.043 1.00 68.81 212 ASP A O 1
ATOM 1745 N N . GLU A 1 213 ? -4.268 21.028 -13.208 1.00 69.69 213 GLU A N 1
ATOM 1746 C CA . GLU A 1 213 ? -5.531 20.823 -13.932 1.00 69.69 213 GLU A CA 1
ATOM 1747 C C . GLU A 1 213 ? -5.956 22.085 -14.682 1.00 69.69 213 GLU A C 1
ATOM 1749 O O . GLU A 1 213 ? -6.279 22.017 -15.865 1.00 69.69 213 GLU A O 1
ATOM 1754 N N . LEU A 1 214 ? -5.877 23.254 -14.040 1.00 72.38 214 LEU A N 1
ATOM 1755 C CA . LEU A 1 214 ? -6.179 24.531 -14.688 1.00 72.38 214 LEU A CA 1
ATOM 1756 C C . LEU A 1 214 ? -5.221 24.822 -15.852 1.00 72.38 214 LEU A C 1
ATOM 1758 O O . LEU A 1 214 ? -5.649 25.362 -16.870 1.00 72.38 214 LEU A O 1
ATOM 1762 N N . LYS A 1 215 ? -3.934 24.464 -15.743 1.00 71.00 215 LYS A N 1
ATOM 1763 C CA . LYS A 1 215 ? -2.970 24.588 -16.852 1.00 71.00 215 LYS A CA 1
ATOM 1764 C C . LYS A 1 215 ? -3.304 23.643 -18.003 1.00 71.00 215 LYS A C 1
ATOM 1766 O O . LYS A 1 215 ? -3.264 24.076 -19.149 1.00 71.00 215 LYS A O 1
ATOM 1771 N N . LEU A 1 216 ? -3.653 22.392 -17.709 1.00 62.88 216 LEU A N 1
ATOM 1772 C CA . LEU A 1 216 ? -4.039 21.400 -18.715 1.00 62.88 216 LEU A CA 1
ATOM 1773 C C . LEU A 1 216 ? -5.342 21.790 -19.421 1.00 62.88 216 LEU A C 1
ATOM 1775 O O . LEU A 1 216 ? -5.407 21.720 -20.642 1.00 62.88 216 LEU A O 1
ATOM 1779 N N . GLN A 1 217 ? -6.341 22.280 -18.684 1.00 68.81 217 GLN A N 1
ATOM 1780 C CA . GLN A 1 217 ? -7.586 22.802 -19.255 1.00 68.81 217 GLN A CA 1
ATOM 1781 C C . GLN A 1 217 ? -7.337 24.038 -20.126 1.00 68.81 217 GLN A C 1
ATOM 1783 O O . GLN A 1 217 ? -7.869 24.130 -21.226 1.00 68.81 217 GLN A O 1
ATOM 1788 N N . ARG A 1 218 ? -6.489 24.976 -19.682 1.00 68.62 218 ARG A N 1
ATOM 1789 C CA . ARG A 1 218 ? -6.091 26.141 -20.495 1.00 68.62 218 ARG A CA 1
ATOM 1790 C C . ARG A 1 218 ? -5.344 25.738 -21.763 1.00 68.62 218 ARG A C 1
ATOM 1792 O O . ARG A 1 218 ? -5.569 26.344 -22.802 1.00 68.62 218 ARG A O 1
ATOM 1799 N N . PHE A 1 219 ? -4.483 24.727 -21.683 1.00 64.69 219 PHE A N 1
ATOM 1800 C CA . PHE A 1 219 ? -3.768 24.190 -22.838 1.00 64.69 219 PHE A CA 1
ATOM 1801 C C . PHE A 1 219 ? -4.724 23.491 -23.817 1.00 64.69 219 PHE A C 1
ATOM 1803 O O . PHE A 1 219 ? -4.696 23.786 -25.007 1.00 64.69 219 PHE A O 1
ATOM 1810 N N . ALA A 1 220 ? -5.631 22.643 -23.325 1.00 65.31 220 ALA A N 1
ATOM 1811 C CA . ALA A 1 220 ? -6.646 21.974 -24.143 1.00 65.31 220 ALA A CA 1
ATOM 1812 C C . ALA A 1 220 ? -7.626 22.961 -24.807 1.00 65.31 220 ALA A C 1
ATOM 1814 O O . ALA A 1 220 ? -8.063 22.738 -25.932 1.00 65.31 220 ALA A O 1
ATOM 1815 N N . ASN A 1 221 ? -7.931 24.074 -24.135 1.00 66.06 221 ASN A N 1
ATOM 1816 C CA . ASN A 1 221 ? -8.801 25.130 -24.656 1.00 66.06 221 ASN A CA 1
ATOM 1817 C C . ASN A 1 221 ? -8.070 26.156 -25.542 1.00 66.06 221 ASN A C 1
ATOM 1819 O O . ASN A 1 221 ? -8.714 27.073 -26.045 1.00 66.06 221 ASN A O 1
ATOM 1823 N N . SER A 1 222 ? -6.750 26.041 -25.727 1.00 67.19 222 SER A N 1
ATOM 1824 C CA . SER A 1 222 ? -5.986 26.935 -26.604 1.00 67.19 222 SER A CA 1
ATOM 1825 C C . SER A 1 222 ? -6.076 26.498 -28.075 1.00 67.19 222 SER A C 1
ATOM 1827 O O . SER A 1 222 ? -6.031 25.304 -28.375 1.00 67.19 222 SER A O 1
ATOM 1829 N N . GLU A 1 223 ? -6.178 27.463 -29.000 1.00 52.91 223 GLU A N 1
ATOM 1830 C CA . GLU A 1 223 ? -6.300 27.248 -30.459 1.00 52.91 223 GLU A CA 1
ATOM 1831 C C . GLU A 1 223 ? -5.367 26.176 -31.067 1.00 52.91 223 GLU A C 1
ATOM 1833 O O . GLU A 1 223 ? -5.859 25.368 -31.860 1.00 52.91 223 GLU A O 1
ATOM 1838 N N . PRO A 1 224 ? -4.065 26.074 -30.715 1.00 55.12 224 PRO A N 1
ATOM 1839 C CA . PRO A 1 224 ? -3.189 25.051 -31.297 1.00 55.12 224 PRO A CA 1
ATOM 1840 C C . PRO A 1 224 ? -3.583 23.607 -30.937 1.00 55.12 224 PRO A C 1
ATOM 1842 O O . PRO A 1 224 ? -3.328 22.700 -31.728 1.00 55.12 224 PRO A O 1
ATOM 1845 N N . ALA A 1 225 ? -4.240 23.368 -29.795 1.00 48.25 225 ALA A N 1
ATOM 1846 C CA . ALA A 1 225 ? -4.730 22.038 -29.419 1.00 48.25 225 ALA A CA 1
ATOM 1847 C C . ALA A 1 225 ? -6.040 21.674 -30.146 1.00 48.25 225 ALA A C 1
ATOM 1849 O O . ALA A 1 225 ? -6.241 20.519 -30.518 1.00 48.25 225 ALA A O 1
ATOM 1850 N N . GLN A 1 226 ? -6.906 22.659 -30.412 1.00 44.53 226 GLN A N 1
ATOM 1851 C CA . GLN A 1 226 ? -8.143 22.461 -31.179 1.00 44.53 226 GLN A CA 1
ATOM 1852 C C . GLN A 1 226 ? -7.874 22.227 -32.675 1.00 44.53 226 GLN A C 1
ATOM 1854 O O . GLN A 1 226 ? -8.581 21.446 -33.313 1.00 44.53 226 GLN A O 1
ATOM 1859 N N . LEU A 1 227 ? -6.822 22.846 -33.226 1.00 49.50 227 LEU A N 1
ATOM 1860 C CA . LEU A 1 227 ? -6.361 22.623 -34.603 1.00 49.50 227 LEU A CA 1
ATOM 1861 C C . LEU A 1 227 ? -5.797 21.211 -34.826 1.00 49.50 227 LEU A C 1
ATOM 1863 O O . LEU A 1 227 ? -5.995 20.654 -35.900 1.00 49.50 227 LEU A O 1
ATOM 1867 N N . ALA A 1 228 ? -5.154 20.611 -33.818 1.00 48.38 228 ALA A N 1
ATOM 1868 C CA . ALA A 1 228 ? -4.614 19.248 -33.894 1.00 48.38 228 ALA A CA 1
ATOM 1869 C C . ALA A 1 228 ? -5.691 18.145 -33.835 1.00 48.38 228 ALA A C 1
ATOM 1871 O O . ALA A 1 228 ? -5.448 17.030 -34.281 1.00 48.38 228 ALA A O 1
ATOM 1872 N N . ILE A 1 229 ? -6.876 18.449 -33.290 1.00 43.84 229 ILE A N 1
ATOM 1873 C CA . ILE A 1 229 ? -8.017 17.518 -33.215 1.00 43.84 229 ILE A CA 1
ATOM 1874 C C . ILE A 1 229 ? -8.930 17.660 -34.445 1.00 43.84 229 ILE A C 1
ATOM 1876 O O . ILE A 1 229 ? -9.587 16.704 -34.836 1.00 43.84 229 ILE A O 1
ATOM 1880 N N . ARG A 1 230 ? -8.957 18.835 -35.089 1.00 40.44 230 ARG A N 1
ATOM 1881 C CA . ARG A 1 230 ? -9.714 19.072 -36.333 1.00 40.44 230 ARG A CA 1
ATOM 1882 C C . ARG A 1 230 ? -9.014 18.588 -37.610 1.00 40.44 230 ARG A C 1
ATOM 1884 O O . ARG A 1 230 ? -9.635 18.635 -38.665 1.00 40.44 230 ARG A O 1
ATOM 1891 N N . SER A 1 231 ? -7.748 18.176 -37.535 1.00 45.69 231 SER A N 1
ATOM 1892 C CA . SER A 1 231 ? -6.951 17.714 -38.682 1.00 45.69 231 SER A CA 1
ATOM 1893 C C . SER A 1 231 ? -6.776 16.189 -38.766 1.00 45.69 231 SER A C 1
ATOM 1895 O O . SER A 1 231 ? -5.930 15.728 -39.534 1.00 45.69 231 SER A O 1
ATOM 1897 N N . GLN A 1 232 ? -7.573 15.415 -38.017 1.00 37.69 232 GLN A N 1
ATOM 1898 C CA . GLN A 1 232 ? -7.712 13.957 -38.161 1.00 37.69 232 GLN A CA 1
ATOM 1899 C C . GLN A 1 232 ? -9.094 13.580 -38.686 1.00 37.69 232 GLN A C 1
ATOM 1901 O O . GLN A 1 232 ? -10.079 14.221 -38.254 1.00 37.69 232 GLN A O 1
#

Nearest PDB structures (foldseek):
  6sem-assembly2_A  TM=7.143E-01  e=3.439E-05  synthetic construct
  6sf0-assembly2_C-2  TM=7.911E-01  e=1.252E-04  synthetic construct
  6sek-assembly1_B  TM=7.868E-01  e=2.144E-04  synthetic construct
  7al4-assembly1_A  TM=7.112E-01  e=4.091E-04  Felis catus
  7al4-assembly2_C  TM=7.110E-01  e=6.292E-04  Felis catus

InterPro domains:
  IPR020946 Flavin monooxygenase-like [PF00743] (2-170)
  IPR036188 FAD/NAD(P)-binding domain superfamily [G3DSA:3.50.50.60] (2-16)
  IPR036188 FAD/NAD(P)-binding domain superfamily [G3DSA:3.50.50.60] (17-98)
  IPR050346 Flavin-containing monooxygenases-like [PTHR23023] (2-181)

pLDDT: mean 83.84, std 12.63, range [37.69, 97.5]

Sequence (232 aa):
MFDDGEKREFSHVILCTGYTADFSFLPELFRQRPLSKLFKLIFDTGDTSLLYIGFARPTISSIPLMTEFQCRYAFDVLAGELHLPDEKSMAAIAHRDALERDRFFNFRRRPPTLVSPFIYSRDLGRLTGIKPKYFRLFTKSPTSAIKAFLSPSGAPQMLLNDDDQRDAAVSRLWSRNDYQMTFLLPLVIFLSRASLYGRLIDWLTERRFRQDELKLQRFANSEPAQLAIRSQ